Protein AF-A0A8T1U1P8-F1 (afdb_monomer_lite)

InterPro domains:
  IPR022601 Protein of unknown function DUF3160 [PF11369] (102-339)

Sequence (342 aa):
MSAAKAFVAALAQTGTSLTSKDLLEQYPSTAPSTNSVPLVLEKCKFFDTFDAGPAESRASMKRKREKAEEQHGAEFVRQILSSNVHHPLKQKRSFDFRLEPEEKTKLAANGVVASHRFGFSSFGDIYYRLYSDGLLVFVTSNSILHAWHRSFDAFLVDIEENCLFPALRAILEDSLSECIAMADNVSEDHEKVIKAVKDVEIYLAMGLSLLRGKLLGGHEEMETLWSAILNERTDGIDLFSAERTVDFSQLKPRGHYTKSEPLKRYFRAMMWFGIVNLRIAGDVKQDDGLLQLLCSVILVNCLQESDRFDDVVHFDNMLSSLVAEGGYGSDSLSANEFVEFV

Organism: NCBI:txid29920

Secondary structure (DSSP, 8-state):
--HHHHHHHHHHHTT----HHHHHHHS---PPPTT-PPP-GGGSTTHHHHHS-HHHHHHHHHHHHHHHHHHH-HHHHHHHHHSSS--GGG----S--PPPHHHHHHHHHHS----GGG--S-HHHHHHHHHHTTPPP---HHHHHHHHHHHHHHHHHHHIIIIIHHHHHHHHHHHHHHHHHHHHH--TT-HHHHHHHHHHHHHHHHHHHHHHTS--S--HHHHHHHHHHHTT-EEEEEETTEEEEEEGGGGS--GGGGS-HHHHHHHHHHHHHHHS----SSS--HHHHHHHHHHHHHHHHHHHHTT-HHHHHHHHHHHHHHHT--S-S-SS--HHHHHTT-

Foldseek 3Di:
DDPQVVVVVVCVVVVHPDHPVNVCVVVVPPDPPPPPDFDPLVPDPCSCVQQDDLVVLQVVLVVVLVVCCVVPNPVVSVCQCPDPDDDPSQARSPDRRHDDPVQVNCCRHPVDGDDPVVDDPAPVVVQVNCSSNVHDHDDDPVRVVVVVVVVLLVVVVCCLQPPVLVLLLLLLVQLLVLLVVVLVVDDPVCPLLNQLSVLLNLLSQLLNCLQVVHHDDDDPLSVVVVVCLVVQHFDWDCGLNDTDTDRSVQLQDDDCLVVDPNSSSSSNSVVSDVRDDQDQDDDDDPVSNVSSVSSVVSSVVSCVVSVSLVSQLVSQVVVCVSVVPPVPDDPDDRSVRVVVVD

Radius of gyration: 31.96 Å; chains: 1; bounding box: 72×52×81 Å

pLDDT: mean 82.25, std 12.98, range [44.69, 96.81]

Structure (mmCIF, N/CA/C/O backbone):
data_AF-A0A8T1U1P8-F1
#
_entry.id   AF-A0A8T1U1P8-F1
#
loop_
_atom_site.group_PDB
_atom_site.id
_atom_site.type_symbol
_atom_site.label_atom_id
_atom_site.label_alt_id
_atom_site.label_comp_id
_atom_site.label_asym_id
_atom_site.label_entity_id
_atom_site.label_seq_id
_atom_site.pdbx_PDB_ins_code
_atom_site.Cartn_x
_atom_site.Cartn_y
_atom_site.Cartn_z
_atom_site.occupancy
_atom_site.B_iso_or_equiv
_atom_site.auth_seq_id
_atom_site.auth_comp_id
_atom_site.auth_asym_id
_atom_site.auth_atom_id
_atom_site.pdbx_PDB_model_num
ATOM 1 N N . MET A 1 1 ? 5.725 29.020 2.978 1.00 45.09 1 MET A N 1
ATOM 2 C CA . MET A 1 1 ? 4.648 30.014 3.222 1.00 45.09 1 MET A CA 1
ATOM 3 C C . MET A 1 1 ? 3.945 29.650 4.520 1.00 45.09 1 MET A C 1
ATOM 5 O O . MET A 1 1 ? 3.611 28.488 4.677 1.00 45.09 1 MET A O 1
ATOM 9 N N . SER A 1 2 ? 3.787 30.572 5.479 1.00 47.59 2 SER A N 1
ATOM 10 C CA . SER A 1 2 ? 3.176 30.230 6.775 1.00 47.59 2 SER A CA 1
ATOM 11 C C . SER A 1 2 ? 1.705 29.829 6.604 1.00 47.59 2 SER A C 1
ATOM 13 O O . SER A 1 2 ? 1.005 30.404 5.769 1.00 47.59 2 SER A O 1
ATOM 15 N N . ALA A 1 3 ? 1.232 28.874 7.410 1.00 45.66 3 ALA A N 1
ATOM 16 C CA . ALA A 1 3 ? -0.151 28.382 7.405 1.00 45.66 3 ALA A CA 1
ATOM 17 C C . ALA A 1 3 ? -1.203 29.512 7.472 1.00 45.66 3 ALA A C 1
ATOM 19 O O . ALA A 1 3 ? -2.282 29.399 6.900 1.00 45.66 3 ALA A O 1
ATOM 20 N N . ALA A 1 4 ? -0.850 30.649 8.081 1.00 52.56 4 ALA A N 1
ATOM 21 C CA . ALA A 1 4 ? -1.685 31.847 8.126 1.00 52.56 4 ALA A CA 1
ATOM 22 C C . ALA A 1 4 ? -1.962 32.457 6.738 1.00 52.56 4 ALA A C 1
ATOM 24 O O . ALA A 1 4 ? -3.079 32.893 6.479 1.00 52.56 4 ALA A O 1
ATOM 25 N N . LYS A 1 5 ? -0.984 32.468 5.819 1.00 64.19 5 LYS A N 1
ATOM 26 C CA . LYS A 1 5 ? -1.196 32.987 4.454 1.00 64.19 5 LYS A CA 1
ATOM 27 C C . LYS A 1 5 ? -2.102 32.073 3.626 1.00 64.19 5 LYS A C 1
ATOM 29 O O . LYS A 1 5 ? -2.934 32.580 2.883 1.00 64.19 5 LYS A O 1
ATOM 34 N N . ALA A 1 6 ? -1.967 30.755 3.783 1.00 62.69 6 ALA A N 1
ATOM 35 C CA . ALA A 1 6 ? -2.827 29.781 3.109 1.00 62.69 6 ALA A CA 1
ATOM 36 C C . ALA A 1 6 ? -4.283 29.875 3.601 1.00 62.69 6 ALA A C 1
ATOM 38 O O . ALA A 1 6 ? -5.213 29.868 2.802 1.00 62.69 6 ALA A O 1
ATOM 39 N N . PHE A 1 7 ? -4.473 30.063 4.910 1.00 62.59 7 PHE A N 1
ATOM 40 C CA . PHE A 1 7 ? -5.791 30.239 5.516 1.00 62.59 7 PHE A CA 1
ATOM 41 C C . PHE A 1 7 ? -6.510 31.505 5.020 1.00 62.59 7 PHE A C 1
ATOM 43 O O . PHE A 1 7 ? -7.677 31.451 4.644 1.00 62.59 7 PHE A O 1
ATOM 50 N N . VAL A 1 8 ? -5.800 32.637 4.948 1.00 65.12 8 VAL A N 1
ATOM 51 C CA . VAL A 1 8 ? -6.352 33.901 4.426 1.00 65.12 8 VAL A CA 1
ATOM 52 C C . VAL A 1 8 ? -6.718 33.790 2.939 1.00 65.12 8 VAL A C 1
ATOM 54 O O . VAL A 1 8 ? -7.749 34.317 2.527 1.00 65.12 8 VAL A O 1
ATOM 57 N N . ALA A 1 9 ? -5.920 33.074 2.140 1.00 68.81 9 ALA A N 1
ATOM 58 C CA . ALA A 1 9 ? -6.229 32.831 0.730 1.00 68.81 9 ALA A CA 1
ATOM 59 C C . ALA A 1 9 ? -7.493 31.966 0.544 1.00 68.81 9 ALA A C 1
ATOM 61 O O . ALA A 1 9 ? -8.324 32.277 -0.307 1.00 68.81 9 ALA A O 1
ATOM 62 N N . ALA A 1 10 ? -7.678 30.936 1.379 1.00 66.06 10 ALA A N 1
ATOM 63 C CA . ALA A 1 10 ? -8.866 30.077 1.352 1.00 66.06 10 ALA A CA 1
ATOM 64 C C . ALA A 1 10 ? -10.156 30.828 1.746 1.00 66.06 10 ALA A C 1
ATOM 66 O O . ALA A 1 10 ? -11.219 30.623 1.158 1.00 66.06 10 ALA A O 1
ATOM 67 N N . LEU A 1 11 ? -10.067 31.751 2.707 1.00 64.56 11 LEU A N 1
ATOM 68 C CA . LEU A 1 11 ? -11.197 32.596 3.114 1.00 64.56 11 LEU A CA 1
ATOM 69 C C . LEU A 1 11 ? -11.625 33.568 2.005 1.00 64.56 11 LEU A C 1
ATOM 71 O O . LEU A 1 11 ? -12.816 33.709 1.732 1.00 64.56 11 LEU A O 1
ATOM 75 N N . ALA A 1 12 ? -10.661 34.165 1.296 1.00 65.69 12 ALA A N 1
ATOM 76 C CA . ALA A 1 12 ? -10.943 35.059 0.173 1.00 65.69 12 ALA A CA 1
ATOM 77 C C . ALA A 1 12 ? -11.684 34.357 -0.984 1.00 65.69 12 ALA A C 1
ATOM 79 O O . ALA A 1 12 ? -12.538 34.969 -1.622 1.00 65.69 12 ALA A O 1
ATOM 80 N N . GLN A 1 13 ? -11.400 33.073 -1.232 1.00 66.31 13 GLN A N 1
ATOM 81 C CA . GLN A 1 13 ? -12.055 32.292 -2.291 1.00 66.31 13 GLN A CA 1
ATOM 82 C C . GLN A 1 13 ? -13.484 31.852 -1.942 1.00 66.31 13 GLN A C 1
ATOM 84 O O . GLN A 1 13 ? -14.303 31.665 -2.837 1.00 66.31 13 GLN A O 1
ATOM 89 N N . THR A 1 14 ? -13.811 31.709 -0.656 1.00 69.31 14 THR A N 1
ATOM 90 C CA . THR A 1 14 ? -15.139 31.253 -0.203 1.00 69.31 14 THR A CA 1
ATOM 91 C C . THR A 1 14 ? -16.148 32.393 -0.022 1.00 69.31 14 THR A C 1
ATOM 93 O O . THR A 1 14 ? -17.288 32.145 0.364 1.00 69.31 14 THR A O 1
ATOM 96 N N . GLY A 1 15 ? -15.755 33.646 -0.295 1.00 60.88 15 GLY A N 1
ATOM 97 C CA . GLY A 1 15 ? -16.621 34.824 -0.150 1.00 60.88 15 GLY A CA 1
ATOM 98 C C . GLY A 1 15 ? -16.998 35.141 1.300 1.00 60.88 15 GLY A C 1
ATOM 99 O O . GLY A 1 15 ? -17.908 35.932 1.545 1.00 60.88 15 GLY A O 1
ATOM 100 N N . THR A 1 16 ? -16.315 34.525 2.268 1.00 61.25 16 THR A N 1
ATOM 101 C CA . THR A 1 16 ? -16.572 34.722 3.694 1.00 61.25 16 THR A CA 1
ATOM 102 C C . THR A 1 16 ? -15.600 35.753 4.269 1.00 61.25 16 THR A C 1
ATOM 104 O O . THR A 1 16 ? -14.394 35.681 4.062 1.00 61.25 16 THR A O 1
ATOM 107 N N . SER A 1 17 ? -16.111 36.737 5.015 1.00 63.62 17 SER A N 1
ATOM 108 C CA . SER A 1 17 ? -15.298 37.784 5.660 1.00 63.62 17 SER A CA 1
ATOM 109 C C . SER A 1 17 ? -14.708 37.354 7.009 1.00 63.62 17 SER A C 1
ATOM 111 O O . SER A 1 17 ? -14.343 38.205 7.815 1.00 63.62 17 SER A O 1
ATOM 113 N N . LEU A 1 18 ? -14.683 36.049 7.292 1.00 63.19 18 LEU A N 1
ATOM 114 C CA . LEU A 1 18 ? -14.241 35.494 8.567 1.00 63.19 18 LEU A CA 1
ATOM 115 C C . LEU A 1 18 ? -12.723 35.595 8.670 1.00 63.19 18 LEU A C 1
ATOM 117 O O . LEU A 1 18 ? -12.001 34.918 7.954 1.00 63.19 18 LEU A O 1
ATOM 121 N N . THR A 1 19 ? -12.217 36.426 9.570 1.00 68.31 19 THR A N 1
ATOM 122 C CA . THR A 1 19 ? -10.793 36.474 9.900 1.00 68.31 19 THR A CA 1
ATOM 123 C C . THR A 1 19 ? -10.445 35.407 10.940 1.00 68.31 19 THR A C 1
ATOM 125 O O . THR A 1 19 ? -11.298 34.917 11.682 1.00 68.31 19 THR A O 1
ATOM 128 N N . SER A 1 20 ? -9.158 35.062 11.068 1.00 59.75 20 SER A N 1
ATOM 129 C CA . SER A 1 20 ? -8.677 34.192 12.157 1.00 59.75 20 SER A CA 1
ATOM 130 C C . SER A 1 20 ? -9.079 34.717 13.543 1.00 59.75 20 SER A C 1
ATOM 132 O O . SER A 1 20 ? -9.255 33.937 14.475 1.00 59.75 20 SER A O 1
ATOM 134 N N . LYS A 1 21 ? -9.229 36.040 13.670 1.00 65.62 21 LYS A N 1
ATOM 135 C CA . LYS A 1 21 ? -9.645 36.710 14.899 1.00 65.62 21 LYS A CA 1
ATOM 136 C C . LYS A 1 21 ? -11.139 36.514 15.175 1.00 65.62 21 LYS A C 1
ATOM 138 O O . LYS A 1 21 ? -11.486 36.217 16.310 1.00 65.62 21 LYS A O 1
ATOM 143 N N . ASP A 1 22 ? -11.983 36.559 14.145 1.00 71.44 22 ASP A N 1
ATOM 144 C CA . ASP A 1 22 ? -13.427 36.310 14.274 1.00 71.44 22 ASP A CA 1
ATOM 145 C C . ASP A 1 22 ? -13.717 34.867 14.719 1.00 71.44 22 ASP A C 1
ATOM 147 O O . ASP A 1 22 ? -14.617 34.624 15.519 1.00 71.44 22 ASP A O 1
ATOM 151 N N . LEU A 1 23 ? -12.914 33.897 14.267 1.00 62.31 23 LEU A N 1
ATOM 152 C CA . LEU A 1 23 ? -13.007 32.505 14.730 1.00 62.31 23 LEU A CA 1
ATOM 153 C C . LEU A 1 23 ? -12.552 32.330 16.186 1.00 62.31 23 LEU A C 1
ATOM 155 O O . LEU A 1 23 ? -13.163 31.570 16.934 1.00 62.31 23 LEU A O 1
ATOM 159 N N . LEU A 1 24 ? -11.506 33.049 16.602 1.00 61.78 24 LEU A N 1
ATOM 160 C CA . LEU A 1 24 ? -11.062 33.103 18.001 1.00 61.78 24 LEU A CA 1
ATOM 161 C C . LEU A 1 24 ? -12.097 33.777 18.913 1.00 61.78 24 LEU A C 1
ATOM 163 O O . LEU A 1 24 ? -12.224 33.392 20.071 1.00 61.78 24 LEU A O 1
ATOM 167 N N . GLU A 1 25 ? -12.845 34.757 18.406 1.00 71.19 25 GLU A N 1
ATOM 168 C CA . GLU A 1 25 ? -13.958 35.385 19.130 1.00 71.19 25 GLU A CA 1
ATOM 169 C C . GLU A 1 25 ? -15.190 34.471 19.210 1.00 71.19 25 GLU A C 1
ATOM 171 O O . GLU A 1 25 ? -15.889 34.487 20.222 1.00 71.19 25 GLU A O 1
ATOM 176 N N . GLN A 1 26 ? -15.432 33.627 18.199 1.00 66.94 26 GLN A N 1
ATOM 177 C CA . GLN A 1 26 ? -16.473 32.588 18.246 1.00 66.94 26 GLN A CA 1
ATOM 178 C C . GLN A 1 26 ? -16.126 31.437 19.199 1.00 66.94 26 GLN A C 1
ATOM 180 O O . GLN A 1 26 ? -17.020 30.846 19.805 1.00 66.94 26 GLN A O 1
ATOM 185 N N . TYR A 1 27 ? -14.835 31.140 19.358 1.00 50.81 27 TYR A N 1
ATOM 186 C CA . TYR A 1 27 ? -14.315 30.132 20.279 1.00 50.81 27 TYR A CA 1
ATOM 187 C C . TYR A 1 27 ? -13.323 30.768 21.253 1.00 50.81 27 TYR A C 1
ATOM 189 O O . TYR A 1 27 ? -12.118 30.502 21.161 1.00 50.81 27 TYR A O 1
ATOM 197 N N . PRO A 1 28 ? -13.795 31.610 22.194 1.00 54.25 28 PRO A N 1
ATOM 198 C CA . PRO A 1 28 ? -12.912 32.254 23.147 1.00 54.25 28 PRO A CA 1
ATOM 199 C C . PRO A 1 28 ? -12.187 31.169 23.938 1.00 54.25 28 PRO A C 1
ATOM 201 O O . PRO A 1 28 ? -12.794 30.407 24.692 1.00 54.25 28 PRO A O 1
ATOM 204 N N . SER A 1 29 ? -10.870 31.086 23.752 1.00 49.50 29 SER A N 1
ATOM 205 C CA . SER A 1 29 ? -10.012 30.253 24.583 1.00 49.50 29 SER A CA 1
ATOM 206 C C . SER A 1 29 ? -10.084 30.808 25.999 1.00 49.50 29 SER A C 1
ATOM 208 O O . SER A 1 29 ? -9.387 31.765 26.337 1.00 49.50 29 SER A O 1
ATOM 210 N N . THR A 1 30 ? -10.925 30.221 26.845 1.00 50.00 30 THR A N 1
ATOM 211 C CA . THR A 1 30 ? -10.838 30.441 28.284 1.00 50.00 30 THR A CA 1
ATOM 212 C C . THR A 1 30 ? -9.449 29.992 28.712 1.00 50.00 30 THR A C 1
ATOM 214 O O . THR A 1 30 ? -9.158 28.795 28.712 1.00 50.00 30 THR A O 1
ATOM 217 N N . ALA A 1 31 ? -8.571 30.945 29.037 1.00 48.41 31 ALA A N 1
ATOM 218 C CA . ALA A 1 31 ? -7.339 30.635 29.744 1.00 48.41 31 ALA A CA 1
ATOM 219 C C . ALA A 1 31 ? -7.708 29.764 30.958 1.00 48.41 31 ALA A C 1
ATOM 221 O O . ALA A 1 31 ? -8.713 30.068 31.614 1.00 48.41 31 ALA A O 1
ATOM 222 N N . PRO A 1 32 ? -6.968 28.677 31.250 1.00 46.44 32 PRO A N 1
ATOM 223 C CA . PRO A 1 32 ? -7.266 27.857 32.411 1.00 46.44 32 PRO A CA 1
ATOM 224 C C . PRO A 1 32 ? -7.250 28.778 33.626 1.00 46.44 32 PRO A C 1
ATOM 226 O O . PRO A 1 32 ? -6.239 29.419 33.915 1.00 46.44 32 PRO A O 1
ATOM 229 N N . SER A 1 33 ? -8.398 28.911 34.291 1.00 48.06 33 SER A N 1
ATOM 230 C CA . SER A 1 33 ? -8.493 29.708 35.502 1.00 48.06 33 SER A CA 1
ATOM 231 C C . SER A 1 33 ? -7.444 29.176 36.472 1.00 48.06 33 SER A C 1
ATOM 233 O O . SER A 1 33 ? -7.517 28.021 36.893 1.00 48.06 33 SER A O 1
ATOM 235 N N . THR A 1 34 ? -6.482 30.012 36.848 1.00 47.12 34 THR A N 1
ATOM 236 C CA . THR A 1 34 ? -5.460 29.697 37.858 1.00 47.12 34 THR A CA 1
ATOM 237 C C . THR A 1 34 ? -6.062 29.414 39.242 1.00 47.12 34 THR A C 1
ATOM 239 O O . THR A 1 34 ? -5.361 28.940 40.125 1.00 47.12 34 THR A O 1
ATOM 242 N N . ASN A 1 35 ? -7.377 29.616 39.395 1.00 47.81 35 ASN A N 1
ATOM 243 C CA . ASN A 1 35 ? -8.197 29.232 40.540 1.00 47.81 35 ASN A CA 1
ATOM 244 C C . ASN A 1 35 ? -9.214 28.131 40.179 1.00 47.81 35 ASN A C 1
ATOM 246 O O . ASN A 1 35 ? -10.403 28.266 40.471 1.00 47.81 35 ASN A O 1
ATOM 250 N N . SER A 1 36 ? -8.794 27.048 39.517 1.00 55.09 36 SER A N 1
ATOM 251 C CA . SER A 1 36 ? -9.640 25.851 39.467 1.00 55.09 36 SER A CA 1
ATOM 252 C C . SER A 1 36 ? -9.619 25.208 40.852 1.00 55.09 36 SER A C 1
ATOM 254 O O . SER A 1 36 ? -8.635 24.612 41.281 1.00 55.09 36 SER A O 1
ATOM 256 N N . VAL A 1 37 ? -10.699 25.397 41.610 1.00 62.97 37 VAL A N 1
ATOM 257 C CA . VAL A 1 37 ? -10.928 24.606 42.821 1.00 62.97 37 VAL A CA 1
ATOM 258 C C . VAL A 1 37 ? -10.878 23.133 42.394 1.00 62.97 37 VAL A C 1
ATOM 260 O O . VAL A 1 37 ? -11.597 22.783 41.452 1.00 62.97 37 VAL A O 1
ATOM 263 N N . PRO A 1 38 ? -10.050 22.283 43.032 1.00 66.69 38 PRO A N 1
ATOM 264 C CA . PRO A 1 38 ? -9.964 20.873 42.680 1.00 66.69 38 PRO A CA 1
ATOM 265 C C . PRO A 1 38 ? -11.356 20.246 42.670 1.00 66.69 38 PRO A C 1
ATOM 267 O O . PRO A 1 38 ? -12.168 20.496 43.568 1.00 66.69 38 PRO A O 1
ATOM 270 N N . LEU A 1 39 ? -11.644 19.443 41.648 1.00 75.19 39 LEU A N 1
ATOM 271 C CA . LEU A 1 39 ? -12.929 18.767 41.534 1.00 75.19 39 LEU A CA 1
ATOM 272 C C . LEU A 1 39 ? -13.114 17.831 42.730 1.00 75.19 39 LEU A C 1
ATOM 274 O O . LEU A 1 39 ? -12.353 16.885 42.929 1.00 75.19 39 LEU A O 1
ATOM 278 N N . VAL A 1 40 ? -14.161 18.078 43.516 1.00 81.94 40 VAL A N 1
ATOM 279 C CA . VAL A 1 40 ? -14.582 17.157 44.572 1.00 81.94 40 VAL A CA 1
ATOM 280 C C . VAL A 1 40 ? -15.363 16.028 43.908 1.00 81.94 40 VAL A C 1
ATOM 282 O O . VAL A 1 40 ? -16.545 16.189 43.604 1.00 81.94 40 VAL A O 1
ATOM 285 N N . LEU A 1 41 ? -14.690 14.902 43.660 1.00 78.62 41 LEU A N 1
ATOM 286 C CA . LEU A 1 41 ? -15.228 13.768 42.895 1.00 78.62 41 LEU A CA 1
ATOM 287 C C . LEU A 1 41 ? -16.568 13.254 43.446 1.00 78.62 41 LEU A C 1
ATOM 289 O O . LEU A 1 41 ? -17.485 12.975 42.682 1.00 78.62 41 LEU A O 1
ATOM 293 N N . GLU A 1 42 ? -16.723 13.229 44.768 1.00 79.44 42 GLU A N 1
ATOM 294 C CA . GLU A 1 42 ? -17.940 12.798 45.479 1.00 79.44 42 GLU A CA 1
ATOM 295 C C . GLU A 1 42 ? -19.166 13.683 45.192 1.00 79.44 42 GLU A C 1
ATOM 297 O O . GLU A 1 42 ? -20.304 13.271 45.388 1.00 79.44 42 GLU A O 1
ATOM 302 N N . LYS A 1 43 ? -18.963 14.916 44.711 1.00 82.38 43 LYS A N 1
ATOM 303 C CA . LYS A 1 43 ? -20.060 15.818 44.326 1.00 82.38 43 LYS A CA 1
ATOM 304 C C . LYS A 1 43 ? -20.482 15.642 42.866 1.00 82.38 43 LYS A C 1
ATOM 306 O O . LYS A 1 43 ? -21.448 16.268 42.426 1.00 82.38 43 LYS A O 1
ATOM 311 N N . CYS A 1 44 ? -19.774 14.826 42.086 1.00 82.56 44 CYS A N 1
ATOM 312 C CA . CYS A 1 44 ? -20.094 14.603 40.683 1.00 82.56 44 CYS A CA 1
ATOM 313 C C . CYS A 1 44 ? -21.286 13.640 40.546 1.00 82.56 44 CYS A C 1
ATOM 315 O O . CYS A 1 44 ? -21.265 12.526 41.061 1.00 82.56 44 CYS A O 1
ATOM 317 N N . LYS A 1 45 ? -22.294 14.046 39.757 1.00 79.00 45 LYS A N 1
ATOM 318 C CA . LYS A 1 45 ? -23.630 13.423 39.601 1.00 79.00 45 LYS A CA 1
ATOM 319 C C . LYS A 1 45 ? -23.660 11.905 39.325 1.00 79.00 45 LYS A C 1
ATOM 321 O O . LYS A 1 45 ? -24.709 11.289 39.476 1.00 79.00 45 LYS A O 1
ATOM 326 N N . PHE A 1 46 ? -22.544 11.299 38.921 1.00 81.00 46 PHE A N 1
ATOM 327 C CA . PHE A 1 46 ? -22.450 9.874 38.583 1.00 81.00 46 PHE A CA 1
ATOM 328 C C . PHE A 1 46 ? -21.195 9.182 39.133 1.00 81.00 46 PHE A C 1
ATOM 330 O O . PHE A 1 46 ? -20.958 8.020 38.799 1.00 81.00 46 PHE A O 1
ATOM 337 N N . PHE A 1 47 ? -20.397 9.861 39.966 1.00 83.00 47 PHE A N 1
ATOM 338 C CA . PHE A 1 47 ? -19.138 9.300 40.458 1.00 83.00 47 PHE A CA 1
ATOM 339 C C . PHE A 1 47 ? -19.370 8.093 41.363 1.00 83.00 47 PHE A C 1
ATOM 341 O O . PHE A 1 47 ? -18.724 7.076 41.160 1.00 83.00 47 PHE A O 1
ATOM 348 N N . ASP A 1 48 ? -20.382 8.126 42.233 1.00 82.12 48 ASP A N 1
ATOM 349 C CA . ASP A 1 48 ? -20.736 6.984 43.091 1.00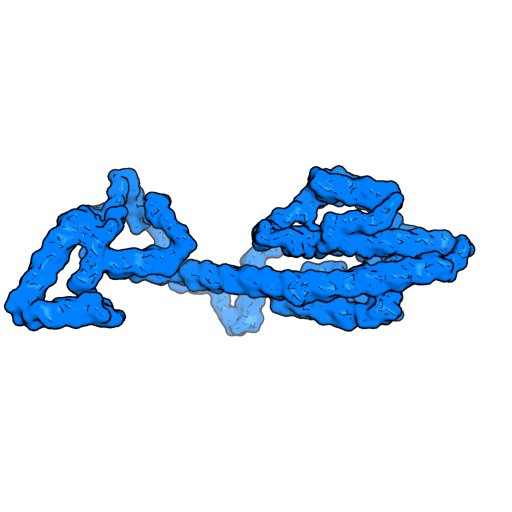 82.12 48 ASP A CA 1
ATOM 350 C C . ASP A 1 48 ? -21.075 5.732 42.278 1.00 82.12 48 ASP A C 1
ATOM 352 O O . ASP A 1 48 ? -20.690 4.615 42.608 1.00 82.12 48 ASP A O 1
ATOM 356 N N . THR A 1 49 ? -21.789 5.918 41.165 1.00 79.31 49 THR A N 1
ATOM 357 C CA . THR A 1 49 ? -22.142 4.816 40.264 1.00 79.31 49 THR A CA 1
ATOM 358 C C . THR A 1 49 ? -20.908 4.302 39.531 1.00 79.31 49 THR A C 1
ATOM 360 O O . THR A 1 49 ? -20.796 3.108 39.267 1.00 79.31 49 THR A O 1
ATOM 363 N N . PHE A 1 50 ? -19.980 5.180 39.175 1.00 83.50 50 PHE A N 1
ATOM 364 C CA . PHE A 1 50 ? -18.739 4.811 38.510 1.00 83.50 50 PHE A CA 1
ATOM 365 C C . PHE A 1 50 ? -17.754 4.101 39.460 1.00 83.50 50 PHE A C 1
ATOM 367 O O . PHE A 1 50 ? -17.195 3.077 39.074 1.00 83.50 50 PHE A O 1
ATOM 374 N N . ASP A 1 51 ? -17.623 4.572 40.703 1.00 84.69 51 ASP A N 1
ATOM 375 C CA . ASP A 1 51 ? -16.703 4.043 41.721 1.00 84.69 51 ASP A CA 1
ATOM 376 C C . ASP A 1 51 ? -17.267 2.830 42.493 1.00 84.69 51 ASP A C 1
ATOM 378 O O . ASP A 1 51 ? -16.554 2.180 43.258 1.00 84.69 51 ASP A O 1
ATOM 382 N N . ALA A 1 52 ? -18.540 2.482 42.277 1.00 82.88 52 ALA A N 1
ATOM 383 C CA . ALA A 1 52 ? -19.167 1.314 42.887 1.00 82.88 52 ALA A CA 1
ATOM 384 C C . ALA A 1 52 ? -18.486 0.003 42.462 1.00 82.88 52 ALA A C 1
ATOM 386 O O . ALA A 1 52 ? -18.293 -0.280 41.274 1.00 82.88 52 ALA A O 1
ATOM 387 N N . GLY A 1 53 ? -18.210 -0.860 43.444 1.00 83.00 53 GLY A N 1
ATOM 388 C CA . GLY A 1 53 ? -17.622 -2.172 43.200 1.00 83.00 53 GLY A CA 1
ATOM 389 C C . GLY A 1 53 ? -18.511 -3.049 42.299 1.00 83.00 53 GLY A C 1
ATOM 390 O O . GLY A 1 53 ? -19.741 -3.062 42.458 1.00 83.00 53 GLY A O 1
ATOM 391 N N . PRO A 1 54 ? -17.935 -3.861 41.387 1.00 83.06 54 PRO A N 1
ATOM 392 C CA . PRO A 1 54 ? -18.723 -4.744 40.524 1.00 83.06 54 PRO A CA 1
ATOM 393 C C . PRO A 1 54 ? -19.584 -5.748 41.302 1.00 83.06 54 PRO A C 1
ATOM 395 O O . PRO A 1 54 ? -20.674 -6.109 40.865 1.00 83.06 54 PRO A O 1
ATOM 398 N N . ALA A 1 55 ? -19.111 -6.241 42.452 1.00 85.00 55 ALA A N 1
ATOM 399 C CA . ALA A 1 55 ? -19.862 -7.181 43.290 1.00 85.00 55 ALA A CA 1
ATOM 400 C C . ALA A 1 55 ? -21.098 -6.530 43.937 1.00 85.00 55 ALA A C 1
ATOM 402 O O . ALA A 1 55 ? -22.197 -7.079 43.867 1.00 85.00 55 ALA A O 1
ATOM 403 N N . GLU A 1 56 ? -20.933 -5.333 44.497 1.00 83.06 56 GLU A N 1
ATOM 404 C CA . GLU A 1 56 ? -22.008 -4.563 45.132 1.00 83.06 56 GLU A CA 1
ATOM 405 C C . GLU A 1 56 ? -23.069 -4.146 44.114 1.00 83.06 56 GLU A C 1
ATOM 407 O O . GLU A 1 56 ? -24.270 -4.318 44.339 1.00 83.06 56 GLU A O 1
ATOM 412 N N . SER A 1 57 ? -22.625 -3.690 42.940 1.00 83.31 57 SER A N 1
ATOM 413 C CA . SER A 1 57 ? -23.513 -3.332 41.835 1.00 83.31 57 SER A CA 1
ATOM 414 C C . SER A 1 57 ? -24.341 -4.531 41.365 1.00 83.31 57 SER A C 1
ATOM 416 O O . SER A 1 57 ? -25.554 -4.414 41.179 1.00 83.31 57 SER A O 1
ATOM 418 N N . ARG A 1 58 ? -23.721 -5.713 41.237 1.00 84.62 58 ARG A N 1
ATOM 419 C CA . ARG A 1 58 ? -24.418 -6.961 40.882 1.00 84.62 58 ARG A CA 1
ATOM 420 C C . ARG A 1 58 ? -25.435 -7.378 41.944 1.00 84.62 58 ARG A C 1
ATOM 422 O O . ARG A 1 58 ? -26.550 -7.760 41.590 1.00 84.62 58 ARG A O 1
ATOM 429 N N . ALA A 1 59 ? -25.094 -7.262 43.227 1.00 86.50 59 ALA A N 1
ATOM 430 C CA . ALA A 1 59 ? -26.014 -7.559 44.324 1.00 86.50 59 ALA A CA 1
ATOM 431 C C . ALA A 1 59 ? -27.220 -6.602 44.341 1.00 86.50 59 ALA A C 1
ATOM 433 O O . ALA A 1 59 ? -28.362 -7.044 44.464 1.00 86.50 59 ALA A O 1
ATOM 434 N N . SER A 1 60 ? -26.984 -5.302 44.140 1.00 86.19 60 SER A N 1
ATOM 435 C CA . SER A 1 60 ? -28.041 -4.289 44.014 1.00 86.19 60 SER A CA 1
ATOM 436 C C . SER A 1 60 ? -28.958 -4.566 42.817 1.00 86.19 60 SER A C 1
ATOM 438 O O . SER A 1 60 ? -30.183 -4.533 42.943 1.00 86.19 60 SER A O 1
ATOM 440 N N . MET A 1 61 ? -28.386 -4.933 41.665 1.00 87.94 61 MET A N 1
ATOM 441 C CA . MET A 1 61 ? -29.158 -5.305 40.477 1.00 87.94 61 MET A CA 1
ATOM 442 C C . MET A 1 61 ? -29.983 -6.576 40.673 1.00 87.94 61 MET A C 1
ATOM 444 O O . MET A 1 61 ? -31.119 -6.627 40.203 1.00 87.94 61 MET A O 1
ATOM 448 N N . LYS A 1 62 ? -29.459 -7.577 41.391 1.00 88.00 62 LYS A N 1
ATOM 449 C CA . LYS A 1 62 ? -30.215 -8.786 41.743 1.00 88.00 62 LYS A CA 1
ATOM 450 C C . LYS A 1 62 ? -31.458 -8.435 42.565 1.00 88.00 62 LYS A C 1
ATOM 452 O O . LYS A 1 62 ? -32.554 -8.811 42.168 1.00 88.00 62 LYS A O 1
ATOM 457 N N . ARG A 1 63 ? -31.310 -7.602 43.601 1.00 91.06 63 ARG A N 1
ATOM 458 C CA . ARG A 1 63 ? -32.440 -7.119 44.418 1.00 91.06 63 ARG A CA 1
ATOM 459 C C . ARG A 1 63 ? -33.473 -6.342 43.598 1.00 91.06 63 ARG A C 1
ATOM 461 O O . ARG A 1 63 ? -34.671 -6.499 43.803 1.00 91.06 63 ARG A O 1
ATOM 468 N N . LYS A 1 64 ? -33.034 -5.511 42.644 1.00 89.31 64 LYS A N 1
ATOM 469 C CA . LYS A 1 64 ? -33.951 -4.795 41.735 1.00 89.31 64 LYS A CA 1
ATOM 470 C C . LYS A 1 64 ? -34.739 -5.749 40.834 1.00 89.31 64 LYS A C 1
ATOM 472 O O . LYS A 1 64 ? -35.895 -5.466 40.543 1.00 89.31 64 LYS A O 1
ATOM 477 N N . ARG A 1 65 ? -34.125 -6.852 40.388 1.00 89.81 65 ARG A N 1
ATOM 478 C CA . ARG A 1 65 ? -34.802 -7.889 39.593 1.00 89.81 65 ARG A CA 1
ATOM 479 C C . ARG A 1 65 ? -35.804 -8.675 40.433 1.00 89.81 65 ARG A C 1
ATOM 481 O O . ARG A 1 65 ? -36.932 -8.810 39.988 1.00 89.81 65 ARG A O 1
ATOM 488 N N . GLU A 1 66 ? -35.423 -9.092 41.641 1.00 91.38 66 GLU A N 1
ATOM 489 C CA . GLU A 1 66 ? -36.316 -9.773 42.596 1.00 91.38 66 GLU A CA 1
ATOM 490 C C . GLU A 1 66 ? -37.545 -8.904 42.909 1.00 91.38 66 GLU A C 1
ATOM 492 O O . GLU A 1 66 ? -38.678 -9.346 42.764 1.00 91.38 66 GLU A O 1
ATOM 497 N N . LYS A 1 67 ? -37.341 -7.612 43.195 1.00 92.50 67 LYS A N 1
ATOM 498 C CA . LYS A 1 67 ? -38.448 -6.673 43.426 1.00 92.50 67 LYS A CA 1
ATOM 499 C C . LYS A 1 67 ? -39.343 -6.479 42.194 1.00 92.50 67 LYS A C 1
ATOM 501 O O . LYS A 1 67 ? -40.553 -6.333 42.328 1.00 92.50 67 LYS A O 1
ATOM 506 N N . ALA A 1 68 ? -38.764 -6.444 40.993 1.00 89.31 68 ALA A N 1
ATOM 507 C CA . ALA A 1 68 ? -39.543 -6.343 39.758 1.00 89.31 68 ALA A CA 1
ATOM 508 C C . ALA A 1 68 ? -40.357 -7.620 39.490 1.00 89.31 68 ALA A C 1
ATOM 510 O O . ALA A 1 68 ? -41.475 -7.535 38.991 1.00 89.31 68 ALA A O 1
ATOM 511 N N . GLU A 1 69 ? -39.815 -8.784 39.846 1.00 92.00 69 GLU A N 1
ATOM 512 C CA . GLU A 1 69 ? -40.498 -10.075 39.768 1.00 92.00 69 GLU A CA 1
ATOM 513 C C . GLU A 1 69 ? -41.661 -10.161 40.764 1.00 92.00 69 GLU A C 1
ATOM 515 O O . GLU A 1 69 ? -42.749 -10.583 40.383 1.00 92.00 69 GLU A O 1
ATOM 520 N N . GLU A 1 70 ? -41.487 -9.664 41.991 1.00 91.38 70 GLU A N 1
ATOM 521 C CA . GLU A 1 70 ? -42.571 -9.554 42.979 1.00 91.38 70 GLU A CA 1
ATOM 522 C C . GLU A 1 70 ? -43.702 -8.619 42.516 1.00 91.38 70 GLU A C 1
ATOM 524 O O . GLU A 1 70 ? -44.874 -8.887 42.771 1.00 91.38 70 GLU A O 1
ATOM 529 N N . GLN A 1 71 ? -43.369 -7.517 41.836 1.00 92.12 71 GLN A N 1
ATOM 530 C CA . GLN A 1 71 ? -44.345 -6.500 41.424 1.00 92.12 71 GLN A CA 1
ATOM 531 C C . GLN A 1 71 ? -45.067 -6.821 40.110 1.00 92.12 71 GLN A C 1
ATOM 533 O O . GLN A 1 71 ? -46.226 -6.445 39.942 1.00 92.12 71 GLN A O 1
ATOM 538 N N . HIS A 1 72 ? -44.384 -7.469 39.167 1.00 90.56 72 HIS A N 1
ATOM 539 C CA . HIS A 1 72 ? -44.857 -7.625 37.787 1.00 90.56 72 HIS A CA 1
ATOM 540 C C . HIS A 1 72 ? -44.836 -9.076 37.283 1.00 90.56 72 HIS A C 1
ATOM 542 O O . HIS A 1 72 ? -45.264 -9.338 36.160 1.00 90.56 72 HIS A O 1
ATOM 548 N N . GLY A 1 73 ? -44.361 -10.022 38.096 1.00 91.81 73 GLY A N 1
ATOM 549 C CA . GLY A 1 73 ? -44.258 -11.438 37.757 1.00 91.81 73 GLY A CA 1
ATOM 550 C C . GLY A 1 73 ? -42.959 -11.819 37.037 1.00 91.81 73 GLY A C 1
ATOM 551 O O . GLY A 1 73 ? -42.283 -11.004 36.403 1.00 91.81 73 GLY A O 1
ATOM 552 N N . ALA A 1 74 ? -42.618 -13.108 37.107 1.00 89.12 74 ALA A N 1
ATOM 553 C CA . ALA A 1 74 ? -41.394 -13.669 36.526 1.00 89.12 74 ALA A CA 1
ATOM 554 C C . ALA A 1 74 ? -41.345 -13.559 34.992 1.00 89.12 74 ALA A C 1
ATOM 556 O O . ALA A 1 74 ? -40.282 -13.353 34.400 1.00 89.12 74 ALA A O 1
ATOM 557 N N . GLU A 1 75 ? -42.502 -13.669 34.337 1.00 88.12 75 GLU A N 1
ATOM 558 C CA . GLU A 1 75 ? -42.612 -13.612 32.878 1.00 88.12 75 GLU A CA 1
ATOM 559 C C . GLU A 1 75 ? -42.243 -12.226 32.330 1.00 88.12 75 GLU A C 1
ATOM 561 O O . GLU A 1 75 ? -41.504 -12.128 31.350 1.00 88.12 75 GLU A O 1
ATOM 566 N N . PHE A 1 76 ? -42.632 -11.158 33.035 1.00 89.81 76 PHE A N 1
ATOM 567 C CA . PHE A 1 76 ? -42.262 -9.780 32.707 1.00 89.81 76 PHE A CA 1
ATOM 568 C C . PHE A 1 76 ? -40.744 -9.563 32.753 1.00 89.81 76 PHE A C 1
ATOM 570 O O . PHE A 1 76 ? -40.145 -9.046 31.805 1.00 89.81 76 PHE A O 1
ATOM 577 N N . VAL A 1 77 ? -40.089 -10.004 33.834 1.00 87.88 77 VAL A N 1
ATOM 578 C CA . VAL A 1 77 ? -38.630 -9.879 33.972 1.00 87.88 77 VAL A CA 1
ATOM 579 C C . VAL A 1 77 ? -37.918 -10.692 32.890 1.00 87.88 77 VAL A C 1
ATOM 581 O O . VAL A 1 77 ? -36.961 -10.202 32.284 1.00 87.88 77 VAL A O 1
ATOM 584 N N . ARG A 1 78 ? -38.404 -11.902 32.586 1.00 88.06 78 ARG A N 1
ATOM 585 C CA . ARG A 1 78 ? -37.852 -12.741 31.514 1.00 88.06 78 ARG A CA 1
ATOM 586 C C . ARG A 1 78 ? -37.954 -12.055 30.153 1.00 88.06 78 ARG A C 1
ATOM 588 O O . ARG A 1 78 ? -36.949 -11.998 29.446 1.00 88.06 78 ARG A O 1
ATOM 595 N N . GLN A 1 79 ? -39.113 -11.483 29.828 1.00 90.38 79 GLN A N 1
ATOM 596 C CA . GLN A 1 79 ? -39.346 -10.761 28.577 1.00 90.38 79 GLN A CA 1
ATOM 597 C C . GLN A 1 79 ? -38.423 -9.542 28.442 1.00 90.38 79 GLN A C 1
ATOM 599 O O . GLN A 1 79 ? -37.846 -9.314 27.378 1.00 90.38 79 GLN A O 1
ATOM 604 N N . ILE A 1 80 ? -38.217 -8.786 29.524 1.00 89.38 80 ILE A N 1
ATOM 605 C CA . ILE A 1 80 ? -37.272 -7.662 29.546 1.00 89.38 80 ILE A CA 1
ATOM 606 C C . ILE A 1 80 ? -35.850 -8.136 29.252 1.00 89.38 80 ILE A C 1
ATOM 608 O O . ILE A 1 80 ? -35.155 -7.533 28.427 1.00 89.38 80 ILE A O 1
ATOM 612 N N . LEU A 1 81 ? -35.402 -9.198 29.923 1.00 86.31 81 LEU A N 1
ATOM 613 C CA . LEU A 1 81 ? -34.042 -9.710 29.773 1.00 86.31 81 LEU A CA 1
ATOM 614 C C . LEU A 1 81 ? -33.786 -10.262 28.363 1.00 86.31 81 LEU A C 1
ATOM 616 O O . LEU A 1 81 ? -32.682 -10.074 27.855 1.00 86.31 81 LEU A O 1
ATOM 620 N N . SER A 1 82 ? -34.791 -10.864 27.718 1.00 86.25 82 SER A N 1
ATOM 621 C CA . SER A 1 82 ? -34.704 -11.377 26.343 1.00 86.25 82 SER A CA 1
ATOM 622 C C . SER A 1 82 ? -35.019 -10.348 25.252 1.00 86.25 82 SER A C 1
ATOM 624 O O . SER A 1 82 ? -34.828 -10.640 24.077 1.00 86.25 82 SER A O 1
ATOM 626 N N . SER A 1 83 ? -35.532 -9.166 25.602 1.00 89.00 83 SER A N 1
ATOM 627 C CA . SER A 1 83 ? -35.883 -8.128 24.624 1.00 89.00 83 SER A CA 1
ATOM 628 C C . SER A 1 83 ? -34.654 -7.585 23.884 1.00 89.00 83 SER A C 1
ATOM 630 O O . SER A 1 83 ? -33.534 -7.646 24.389 1.00 89.00 83 SER A O 1
ATOM 632 N N . ASN A 1 84 ? -34.860 -6.942 22.734 1.00 84.00 84 ASN A N 1
ATOM 633 C CA . ASN A 1 84 ? -33.811 -6.165 22.056 1.00 84.00 84 ASN A CA 1
ATOM 634 C C . ASN A 1 84 ? -33.730 -4.709 22.549 1.00 84.00 84 ASN A C 1
ATOM 636 O O . ASN A 1 84 ? -32.849 -3.960 22.139 1.00 84.00 84 ASN A O 1
ATOM 640 N N . VAL A 1 85 ? -34.630 -4.301 23.447 1.00 83.50 85 VAL A N 1
ATOM 641 C CA . VAL A 1 85 ? -34.715 -2.926 23.952 1.00 83.50 85 VAL A CA 1
ATOM 642 C C . VAL A 1 85 ? -33.832 -2.765 25.190 1.00 83.50 85 VAL A C 1
ATOM 644 O O . VAL A 1 85 ? -33.660 -3.698 25.988 1.00 83.50 85 VAL A O 1
ATOM 647 N N . HIS A 1 86 ? -33.242 -1.578 25.352 1.00 82.31 86 HIS A N 1
ATOM 648 C CA . HIS A 1 86 ? -32.525 -1.236 26.574 1.00 82.31 86 HIS A CA 1
ATOM 649 C C . HIS A 1 86 ? -33.471 -1.268 27.774 1.00 82.31 86 HIS A C 1
ATOM 651 O O . HIS A 1 86 ? -34.565 -0.713 27.722 1.00 82.31 86 HIS A O 1
ATOM 657 N N . HIS A 1 87 ? -33.020 -1.842 28.885 1.00 86.38 87 HIS A N 1
ATOM 658 C CA . HIS A 1 87 ? -33.734 -1.724 30.147 1.00 86.38 87 HIS A CA 1
ATOM 659 C C . HIS A 1 87 ? -32.734 -1.668 31.305 1.00 86.38 87 HIS A C 1
ATOM 661 O O . HIS A 1 87 ? -31.789 -2.464 31.304 1.00 86.38 87 HIS A O 1
ATOM 667 N N . PRO A 1 88 ? -32.941 -0.819 32.332 1.00 85.19 88 PRO A N 1
ATOM 668 C CA . PRO A 1 88 ? -32.036 -0.731 33.480 1.00 85.19 88 PRO A CA 1
ATOM 669 C C . PRO A 1 88 ? -31.775 -2.084 34.158 1.00 85.19 88 PRO A C 1
ATOM 671 O O . PRO A 1 88 ? -30.659 -2.365 34.579 1.00 85.19 88 PRO A O 1
ATOM 674 N N . LEU A 1 89 ? -32.771 -2.981 34.187 1.00 86.62 89 LEU A N 1
ATOM 675 C CA . LEU A 1 89 ? -32.625 -4.341 34.737 1.00 86.62 89 LEU A CA 1
ATOM 676 C C . LEU A 1 89 ? -31.637 -5.239 33.972 1.00 86.62 89 LEU A C 1
ATOM 678 O O . LEU A 1 89 ? -31.229 -6.267 34.512 1.00 86.62 89 LEU A O 1
ATOM 682 N N . LYS A 1 90 ? -31.220 -4.874 32.755 1.00 85.38 90 LYS A N 1
ATOM 683 C CA . LYS A 1 90 ? -30.278 -5.652 31.928 1.00 85.38 90 LYS A CA 1
ATOM 684 C C . LYS A 1 90 ? -28.811 -5.354 32.237 1.00 85.38 90 LYS A C 1
ATOM 686 O O . LYS A 1 90 ? -27.948 -6.077 31.747 1.00 85.38 90 LYS A O 1
ATOM 691 N N . GLN A 1 91 ? -28.532 -4.347 33.066 1.00 85.94 91 GLN A N 1
ATOM 692 C CA . GLN A 1 91 ? -27.171 -3.986 33.464 1.00 85.94 91 GLN A CA 1
ATOM 693 C C . GLN A 1 91 ? -26.470 -5.169 34.144 1.00 85.94 91 GLN A C 1
ATOM 695 O O . GLN A 1 91 ? -27.050 -5.832 35.013 1.00 85.94 91 GLN A O 1
ATOM 700 N N . LYS A 1 92 ? -25.235 -5.458 33.719 1.00 79.94 92 LYS A N 1
ATOM 701 C CA . LYS A 1 92 ? -24.456 -6.609 34.206 1.00 79.94 92 LYS A CA 1
ATOM 702 C C . LYS A 1 92 ? -23.385 -6.217 35.221 1.00 79.94 92 LYS A C 1
ATOM 704 O O . LYS A 1 92 ? -23.216 -6.955 36.188 1.00 79.94 92 LYS A O 1
ATOM 709 N N . ARG A 1 93 ? -22.701 -5.082 35.026 1.00 80.38 93 ARG A N 1
ATOM 710 C CA . ARG A 1 93 ? -21.547 -4.650 35.844 1.00 80.38 93 ARG A CA 1
ATOM 711 C C . ARG A 1 93 ? -20.495 -5.750 35.941 1.00 80.38 93 ARG A C 1
ATOM 713 O O . ARG A 1 93 ? -20.148 -6.236 37.016 1.00 80.38 93 ARG A O 1
ATOM 720 N N . SER A 1 94 ? -20.064 -6.184 34.763 1.00 79.25 94 SER A N 1
ATOM 721 C CA . SER A 1 94 ? -19.093 -7.259 34.577 1.00 79.25 94 SER A CA 1
ATOM 722 C C . SER A 1 94 ? -17.653 -6.800 34.777 1.00 79.25 94 SER A C 1
ATOM 724 O O . SER A 1 94 ? -16.809 -7.614 35.147 1.00 79.25 94 SER A O 1
ATOM 726 N N . PHE A 1 95 ? -17.375 -5.514 34.565 1.00 82.06 95 PHE A N 1
ATOM 727 C CA . PHE A 1 95 ? -16.027 -4.983 34.624 1.00 82.06 95 PHE A CA 1
ATOM 728 C C . PHE A 1 95 ? -15.823 -3.966 35.741 1.00 82.06 95 PHE A C 1
ATOM 730 O O . PHE A 1 95 ? -16.751 -3.278 36.168 1.00 82.06 95 PHE A O 1
ATOM 737 N N . ASP A 1 96 ? -14.581 -3.898 36.216 1.00 85.00 96 ASP A N 1
ATOM 738 C CA . ASP A 1 96 ? -14.158 -2.959 37.243 1.00 85.00 96 ASP A CA 1
ATOM 739 C C . ASP A 1 96 ? -13.583 -1.696 36.599 1.00 85.00 96 ASP A C 1
ATOM 741 O O . ASP A 1 96 ? -12.475 -1.709 36.065 1.00 85.00 96 ASP A O 1
ATOM 745 N N . PHE A 1 97 ? -14.364 -0.618 36.643 1.00 84.00 97 PHE A N 1
ATOM 746 C CA . PHE A 1 97 ? -13.993 0.694 36.111 1.00 84.00 97 PHE A CA 1
ATOM 747 C C . PHE A 1 97 ? -13.409 1.633 37.173 1.00 84.00 97 PHE A C 1
ATOM 749 O O . PHE A 1 97 ? -13.122 2.788 36.865 1.00 84.00 97 PHE A O 1
ATOM 756 N N . ARG A 1 98 ? -13.224 1.164 38.413 1.00 87.50 98 ARG A N 1
ATOM 757 C CA . ARG A 1 98 ? -12.682 1.996 39.490 1.00 87.50 98 ARG A CA 1
ATOM 758 C C . ARG A 1 98 ? -11.263 2.446 39.160 1.00 87.50 98 ARG A C 1
ATOM 760 O O . ARG A 1 98 ? -10.410 1.640 38.771 1.00 87.50 98 ARG A O 1
ATOM 767 N N . LEU A 1 99 ? -11.040 3.743 39.347 1.00 87.19 99 LEU A N 1
ATOM 768 C CA . LEU A 1 99 ? -9.757 4.398 39.122 1.00 87.19 99 LEU A CA 1
ATOM 769 C C . LEU A 1 99 ? -8.796 4.112 40.273 1.00 87.19 99 LEU A C 1
ATOM 771 O O . LEU A 1 99 ? -9.204 4.072 41.437 1.00 87.19 99 LEU A O 1
ATOM 775 N N . GLU A 1 100 ? -7.516 3.982 39.947 1.00 88.56 100 GLU A N 1
ATOM 776 C CA . GLU A 1 100 ? -6.457 3.935 40.953 1.00 88.56 100 GLU A CA 1
ATOM 777 C C . GLU A 1 100 ? -6.340 5.273 41.706 1.00 88.56 100 GLU A C 1
ATOM 779 O O . GLU A 1 100 ? -6.729 6.322 41.177 1.00 88.56 100 GLU A O 1
ATOM 784 N N . PRO A 1 101 ? -5.763 5.295 42.922 1.00 88.94 101 PRO A N 1
ATOM 785 C CA . PRO A 1 101 ? -5.591 6.530 43.693 1.00 88.94 101 PRO A CA 1
ATOM 786 C C . PRO A 1 101 ? -4.869 7.644 42.917 1.00 88.94 101 PRO A C 1
ATOM 788 O O . PRO A 1 101 ? -5.255 8.815 42.980 1.00 88.94 101 PRO A O 1
ATOM 791 N N . GLU A 1 102 ? -3.858 7.285 42.125 1.00 88.25 102 GLU A N 1
ATOM 792 C CA . GLU A 1 102 ? -3.143 8.228 41.258 1.00 88.25 102 GLU A CA 1
ATOM 793 C C . GLU A 1 102 ? -4.036 8.795 40.148 1.00 88.25 102 GLU A C 1
ATOM 795 O O . GLU A 1 102 ? -3.994 9.990 39.849 1.00 88.25 102 GLU A O 1
ATOM 800 N N . GLU A 1 103 ? -4.871 7.952 39.541 1.00 88.56 103 GLU A N 1
ATOM 801 C CA . GLU A 1 103 ? -5.796 8.345 38.479 1.00 88.56 103 GLU A CA 1
ATOM 802 C C . GLU A 1 103 ? -6.914 9.243 39.020 1.00 88.56 103 GLU A C 1
ATOM 804 O O . GLU A 1 103 ? -7.263 10.234 38.379 1.00 88.56 103 GLU A O 1
ATOM 809 N N . LYS A 1 104 ? -7.423 8.960 40.228 1.00 88.31 104 LYS A N 1
ATOM 810 C CA . LYS A 1 104 ? -8.378 9.827 40.939 1.00 88.31 104 LYS A CA 1
ATOM 811 C C . LYS A 1 104 ? -7.777 11.201 41.221 1.00 88.31 104 LYS A C 1
ATOM 813 O O . LYS A 1 104 ? -8.439 12.212 41.005 1.00 88.31 104 LYS A O 1
ATOM 818 N N . THR A 1 105 ? -6.5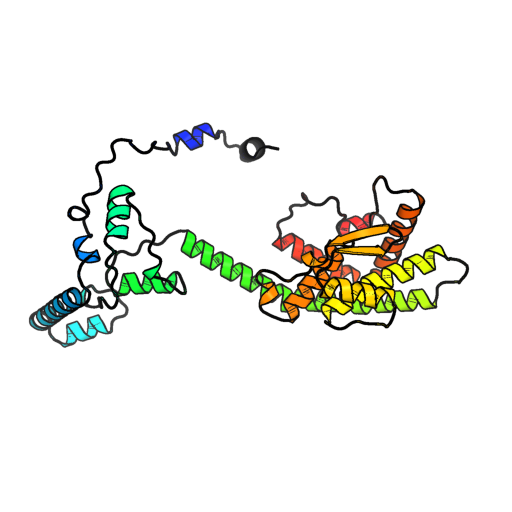13 11.246 41.640 1.00 87.75 105 THR A N 1
ATOM 819 C CA . THR A 1 105 ? -5.803 12.506 41.907 1.00 87.75 105 THR A CA 1
ATOM 820 C C . THR A 1 105 ? -5.640 13.327 40.625 1.00 87.75 105 THR A C 1
ATOM 822 O O . THR A 1 105 ? -5.925 14.524 40.612 1.00 87.75 105 THR A O 1
ATOM 825 N N . LYS A 1 106 ? -5.269 12.677 39.513 1.00 88.12 106 LYS A N 1
ATOM 826 C CA . LYS A 1 106 ? -5.192 13.315 38.187 1.00 88.12 106 LYS A CA 1
ATOM 827 C C . LYS A 1 106 ? -6.556 13.806 37.702 1.00 88.12 106 LYS A C 1
ATOM 829 O O . LYS A 1 106 ? -6.640 14.912 37.179 1.00 88.12 106 LYS A 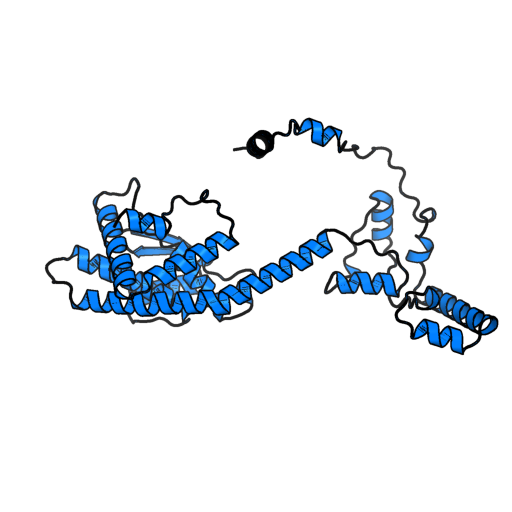O 1
ATOM 834 N N . LEU A 1 107 ? -7.619 13.027 37.905 1.00 88.69 107 LEU A N 1
ATOM 835 C CA . LEU A 1 107 ? -8.983 13.422 37.551 1.00 88.69 107 LEU A CA 1
ATOM 836 C C . LEU A 1 107 ? -9.452 14.635 38.368 1.00 88.69 107 LEU A C 1
ATOM 838 O O . LEU A 1 107 ? -10.039 15.553 37.804 1.00 88.69 107 LEU A O 1
ATOM 842 N N . ALA A 1 108 ? -9.165 14.666 39.672 1.00 87.00 108 ALA A N 1
ATOM 843 C CA . ALA A 1 108 ? -9.522 15.785 40.542 1.00 87.00 108 ALA A CA 1
ATOM 844 C C . ALA A 1 108 ? -8.784 17.084 40.166 1.00 87.00 108 ALA A C 1
ATOM 846 O O . ALA A 1 108 ? -9.366 18.166 40.250 1.00 87.00 108 ALA A O 1
ATOM 847 N N . ALA A 1 109 ? -7.524 16.975 39.731 1.00 85.62 109 ALA A N 1
ATOM 848 C CA . ALA A 1 109 ? -6.708 18.116 39.318 1.00 85.62 109 ALA A CA 1
ATOM 849 C C . ALA A 1 109 ? -7.042 18.622 37.903 1.00 85.62 109 ALA A C 1
ATOM 851 O O . ALA A 1 109 ? -7.145 19.825 37.691 1.00 85.62 109 ALA A O 1
ATOM 852 N N . ASN A 1 110 ? -7.222 17.711 36.940 1.00 85.06 110 ASN A N 1
ATOM 853 C CA . ASN A 1 110 ? -7.283 18.052 35.513 1.00 85.06 110 ASN A CA 1
ATOM 854 C C . ASN A 1 110 ? -8.690 17.943 34.904 1.00 85.06 110 ASN A C 1
ATOM 856 O O . ASN A 1 110 ? -8.887 18.311 33.749 1.00 85.06 110 ASN A O 1
ATOM 860 N N . GLY A 1 111 ? -9.658 17.361 35.619 1.00 84.31 111 GLY A N 1
ATOM 861 C CA . GLY A 1 111 ? -11.003 17.070 35.104 1.00 84.31 111 GLY A CA 1
ATOM 862 C C . GLY A 1 111 ? -11.073 15.946 34.065 1.00 84.31 111 GLY A C 1
ATOM 863 O O . GLY A 1 111 ? -12.166 15.538 33.679 1.00 84.31 111 GLY A O 1
ATOM 864 N N . VAL A 1 112 ? -9.929 15.400 33.642 1.00 85.88 112 VAL A N 1
ATOM 865 C CA . VAL A 1 112 ? -9.826 14.268 32.719 1.00 85.88 112 VAL A CA 1
ATOM 866 C C . VAL A 1 112 ? -8.668 13.356 33.121 1.00 85.88 112 VAL A C 1
ATOM 868 O O . VAL A 1 112 ? -7.630 13.812 33.603 1.00 85.88 112 VAL A O 1
ATOM 871 N N . VAL A 1 113 ? -8.838 12.051 32.912 1.00 88.56 113 VAL A N 1
ATOM 872 C CA . VAL A 1 113 ? -7.788 11.048 33.104 1.00 88.56 113 VAL A CA 1
ATOM 873 C C . VAL A 1 113 ? -7.854 10.008 31.989 1.00 88.56 113 VAL A C 1
ATOM 875 O O . VAL A 1 113 ? -8.935 9.559 31.613 1.00 88.56 113 VAL A O 1
ATOM 878 N N . ALA A 1 114 ? -6.694 9.632 31.451 1.00 85.81 114 ALA A N 1
ATOM 879 C CA . ALA A 1 114 ? -6.564 8.542 30.490 1.00 85.81 114 ALA A CA 1
ATOM 880 C C . ALA A 1 114 ? -6.009 7.307 31.208 1.00 85.81 114 ALA A C 1
ATOM 882 O O . ALA A 1 114 ? -4.898 7.348 31.739 1.00 85.81 114 ALA A O 1
ATOM 883 N N . SER A 1 115 ? -6.782 6.219 31.225 1.00 84.25 115 SER A N 1
ATOM 884 C CA . SER A 1 115 ? -6.381 4.956 31.851 1.00 84.25 115 SER A CA 1
ATOM 885 C C . SER A 1 115 ? -6.048 3.904 30.798 1.00 84.25 115 SER A C 1
ATOM 887 O O . SER A 1 115 ? -6.874 3.573 29.946 1.00 84.25 115 SER A O 1
ATOM 889 N N . HIS A 1 116 ? -4.843 3.341 30.885 1.00 79.75 116 HIS A N 1
ATOM 890 C CA . HIS A 1 116 ? -4.377 2.274 29.992 1.00 79.75 116 HIS A CA 1
ATOM 891 C C . HIS A 1 116 ? -4.885 0.887 30.411 1.00 79.75 116 HIS A C 1
ATOM 893 O O . HIS A 1 116 ? -4.883 -0.038 29.600 1.00 79.75 116 HIS A O 1
ATOM 899 N N . ARG A 1 117 ? -5.372 0.736 31.655 1.00 80.06 117 ARG A N 1
ATOM 900 C CA . ARG A 1 117 ? -5.914 -0.530 32.194 1.00 80.06 117 ARG A CA 1
ATOM 901 C C . ARG A 1 117 ? -7.086 -1.061 31.382 1.00 80.06 117 ARG A C 1
ATOM 903 O O . ARG A 1 117 ? -7.396 -2.249 31.420 1.00 80.06 117 ARG A O 1
ATOM 910 N N . PHE A 1 118 ? -7.759 -0.163 30.681 1.00 72.94 118 PHE A N 1
ATOM 911 C CA . PHE A 1 118 ? -8.957 -0.480 29.946 1.00 72.94 118 PHE A CA 1
ATOM 912 C C . PHE A 1 118 ? -8.694 -0.966 28.521 1.00 72.94 118 PHE A C 1
ATOM 914 O O . PHE A 1 118 ? -9.671 -1.250 27.862 1.00 72.94 118 PHE A O 1
ATOM 921 N N . GLY A 1 119 ? -7.438 -1.125 28.074 1.00 66.88 119 GLY A N 1
ATOM 922 C CA . GLY A 1 119 ? -7.047 -1.513 26.707 1.00 66.88 119 GLY A CA 1
ATOM 923 C C . GLY A 1 119 ? -8.084 -2.319 25.904 1.00 66.88 119 GLY A C 1
ATOM 924 O O . GLY A 1 119 ? -8.574 -3.357 26.351 1.00 66.88 119 GLY A O 1
ATOM 925 N N . PHE A 1 120 ? -8.414 -1.829 24.707 1.00 71.19 120 PHE A N 1
ATOM 926 C CA . PHE A 1 120 ? -9.516 -2.336 23.887 1.00 71.19 120 PHE A CA 1
ATOM 927 C C . PHE A 1 120 ? -9.073 -2.643 22.456 1.00 71.19 120 PHE A C 1
ATOM 929 O O . PHE A 1 120 ? -8.163 -2.009 21.927 1.00 71.19 120 PHE A O 1
ATOM 936 N N . SER A 1 121 ? -9.784 -3.570 21.815 1.00 75.56 121 SER A N 1
ATOM 937 C CA . SER A 1 121 ? -9.633 -3.925 20.400 1.00 75.56 121 SER A CA 1
ATOM 938 C C . SER A 1 121 ? -10.325 -2.948 19.444 1.00 75.56 121 SER A C 1
ATOM 940 O O . SER A 1 121 ? -9.879 -2.780 18.309 1.00 75.56 121 SER A O 1
ATOM 942 N N . SER A 1 122 ? -11.419 -2.304 19.869 1.00 84.00 122 SER A N 1
ATOM 943 C CA . SER A 1 122 ? -12.168 -1.355 19.041 1.00 84.00 122 SER A CA 1
ATOM 944 C C . SER A 1 122 ? -13.002 -0.362 19.862 1.00 84.00 122 SER A C 1
ATOM 946 O O . SER A 1 122 ? -13.324 -0.600 21.028 1.00 84.00 122 SER A O 1
ATOM 948 N N . PHE A 1 123 ? -13.411 0.740 19.223 1.00 87.44 123 PHE A N 1
ATOM 949 C CA . PHE A 1 123 ? -14.384 1.681 19.791 1.00 87.44 123 PHE A CA 1
ATOM 950 C C . PHE A 1 123 ? -15.759 1.035 20.040 1.00 87.44 123 PHE A C 1
ATOM 952 O O . PHE A 1 123 ? -16.440 1.375 21.006 1.00 87.44 123 PHE A O 1
ATOM 959 N N . GLY A 1 124 ? -16.167 0.078 19.200 1.00 87.38 124 GLY A N 1
ATOM 960 C CA . GLY A 1 124 ? -17.427 -0.644 19.384 1.00 87.38 124 GLY A CA 1
ATOM 961 C C . GLY A 1 124 ? -17.438 -1.449 20.682 1.00 87.38 124 GLY A C 1
ATOM 962 O O . GLY A 1 124 ? -18.409 -1.393 21.438 1.00 87.38 124 GLY A O 1
ATOM 963 N N . ASP A 1 125 ? -16.324 -2.117 20.987 1.00 86.75 125 ASP A N 1
ATOM 964 C CA . ASP A 1 125 ? -16.199 -2.946 22.188 1.00 86.75 125 ASP A CA 1
ATOM 965 C C . ASP A 1 125 ? -16.313 -2.114 23.469 1.00 86.75 125 ASP A C 1
ATOM 967 O O . ASP A 1 125 ? -17.042 -2.489 24.390 1.00 86.75 125 ASP A O 1
ATOM 971 N N . ILE A 1 126 ? -15.645 -0.954 23.531 1.00 87.56 126 ILE A N 1
ATOM 972 C CA . ILE A 1 126 ? -15.724 -0.068 24.702 1.00 87.56 126 ILE A CA 1
ATOM 973 C C . ILE A 1 126 ? -17.131 0.511 24.876 1.00 87.56 126 ILE A C 1
ATOM 975 O O . ILE A 1 126 ? -17.650 0.516 25.994 1.00 87.56 126 ILE A O 1
ATOM 979 N N . TYR A 1 127 ? -17.783 0.943 23.793 1.00 90.12 127 TYR A N 1
ATOM 980 C CA . TYR A 1 127 ? -19.140 1.483 23.863 1.00 90.12 127 TYR A CA 1
ATOM 981 C C . TYR A 1 127 ? -20.137 0.430 24.322 1.00 90.12 127 TYR A C 1
ATOM 983 O O . TYR A 1 127 ? -20.928 0.692 25.229 1.00 90.12 127 TYR A O 1
ATOM 991 N N . TYR A 1 128 ? -20.053 -0.779 23.766 1.00 87.88 128 TYR A N 1
ATOM 992 C CA . TYR A 1 128 ? -20.908 -1.880 24.181 1.00 87.88 128 TYR A CA 1
ATOM 993 C C . TYR A 1 128 ? -20.669 -2.262 25.644 1.00 87.88 128 TYR A C 1
ATOM 995 O O . TYR A 1 128 ? -21.623 -2.476 26.392 1.00 87.88 128 TYR A O 1
ATOM 1003 N N . ARG A 1 129 ? -19.408 -2.286 26.090 1.00 87.06 129 ARG A N 1
ATOM 1004 C CA . ARG A 1 129 ? -19.059 -2.589 27.480 1.00 87.06 129 ARG A CA 1
ATOM 1005 C C . ARG A 1 129 ? -19.650 -1.572 28.451 1.00 87.06 129 ARG A C 1
ATOM 1007 O O . ARG A 1 129 ? -20.366 -1.972 29.369 1.00 87.06 129 ARG A O 1
ATOM 1014 N N . LEU A 1 130 ? -19.400 -0.282 28.220 1.00 88.25 130 LEU A N 1
ATOM 1015 C CA . LEU A 1 130 ? -19.936 0.815 29.032 1.00 88.25 130 LEU A CA 1
ATOM 1016 C C . LEU A 1 130 ? -21.468 0.766 29.076 1.00 88.25 130 LEU A C 1
ATOM 1018 O O . LEU A 1 130 ? -22.060 0.816 30.154 1.00 88.25 130 LEU A O 1
ATOM 1022 N N . TYR A 1 131 ? -22.097 0.563 27.919 1.00 87.88 131 TYR A N 1
ATOM 1023 C CA . TYR A 1 131 ? -23.543 0.419 27.797 1.00 87.88 131 TYR A CA 1
ATOM 1024 C C . TYR A 1 131 ? -24.088 -0.779 28.593 1.00 87.88 131 TYR A C 1
ATOM 1026 O O . TYR A 1 131 ? -25.054 -0.647 29.347 1.00 87.88 131 TYR A O 1
ATOM 1034 N N . SER A 1 132 ? -23.453 -1.950 28.471 1.00 85.69 132 SER A N 1
ATOM 1035 C CA . SER A 1 132 ? -23.869 -3.184 29.153 1.00 85.69 132 SER A CA 1
ATOM 1036 C C . SER A 1 132 ? -23.704 -3.118 30.676 1.00 85.69 132 SER A C 1
ATOM 1038 O O . SER A 1 132 ? -24.459 -3.754 31.419 1.00 85.69 132 SER A O 1
ATOM 1040 N N . ASP A 1 133 ? -22.762 -2.301 31.146 1.00 86.06 133 ASP A N 1
ATOM 1041 C CA . ASP A 1 133 ? -22.502 -2.057 32.562 1.00 86.06 133 ASP A CA 1
ATOM 1042 C C . ASP A 1 133 ? -23.263 -0.831 33.105 1.00 86.06 133 ASP A C 1
ATOM 1044 O O . ASP A 1 133 ? -23.142 -0.498 34.285 1.00 86.06 133 ASP A O 1
ATOM 1048 N N . GLY A 1 134 ? -24.120 -0.202 32.291 1.00 80.81 134 GLY A N 1
ATOM 1049 C CA . GLY A 1 134 ? -24.971 0.912 32.718 1.00 80.81 134 GLY A CA 1
ATOM 1050 C C . GLY A 1 134 ? -24.197 2.189 33.035 1.00 80.81 134 GLY A C 1
ATOM 1051 O O . GLY A 1 134 ? -24.654 2.997 33.842 1.00 80.81 134 GLY A O 1
ATOM 1052 N N . LEU A 1 135 ? -23.012 2.345 32.446 1.00 85.19 135 LEU A N 1
ATOM 1053 C CA . LEU A 1 135 ? -22.229 3.571 32.494 1.00 85.19 135 LEU A CA 1
ATOM 1054 C C . LEU A 1 135 ? -22.619 4.497 31.340 1.00 85.19 135 LEU A C 1
ATOM 1056 O O . LEU A 1 135 ? -23.129 4.061 30.307 1.00 85.19 135 LEU A O 1
ATOM 1060 N N . LEU A 1 136 ? -22.374 5.793 31.527 1.00 84.06 136 LEU A N 1
ATOM 1061 C CA . LEU A 1 136 ? -22.597 6.787 30.483 1.00 84.06 136 LEU A CA 1
ATOM 1062 C C . LEU A 1 136 ? -21.643 6.535 29.313 1.00 84.06 136 LEU A C 1
ATOM 1064 O O . LEU A 1 136 ? -20.430 6.440 29.496 1.00 84.06 136 LEU A O 1
ATOM 1068 N N . VAL A 1 137 ? -22.207 6.445 28.110 1.00 87.75 137 VAL A N 1
ATOM 1069 C CA . VAL A 1 137 ? -21.448 6.295 26.869 1.00 87.75 137 VAL A CA 1
ATOM 1070 C C . VAL A 1 137 ? -21.323 7.662 26.219 1.00 87.75 137 VAL A C 1
ATOM 1072 O O . VAL A 1 137 ? -22.326 8.275 25.857 1.00 87.75 137 VAL A O 1
ATOM 1075 N N . PHE A 1 138 ? -20.090 8.128 26.063 1.00 86.81 138 PHE A N 1
ATOM 1076 C CA . PHE A 1 138 ? -19.785 9.333 25.306 1.00 86.81 138 PHE A CA 1
ATOM 1077 C C . PHE A 1 138 ? -19.172 8.938 23.961 1.00 86.81 138 PHE A C 1
ATOM 1079 O O . PHE A 1 138 ? -18.075 8.379 23.909 1.00 86.81 138 PHE A O 1
ATOM 1086 N N . VAL A 1 139 ? -19.906 9.194 22.877 1.00 88.50 139 VAL A N 1
ATOM 1087 C CA . VAL A 1 139 ? -19.448 8.909 21.512 1.00 88.50 139 VAL A CA 1
ATOM 1088 C C . VAL A 1 139 ? -18.691 10.120 20.987 1.00 88.50 139 VAL A C 1
ATOM 1090 O O . VAL A 1 139 ? -19.216 11.232 20.981 1.00 88.50 139 VAL A O 1
ATOM 1093 N N . THR A 1 140 ? -17.453 9.904 20.551 1.00 86.50 140 THR A N 1
ATOM 1094 C CA . THR A 1 140 ? -16.581 10.960 20.027 1.00 86.50 140 THR A CA 1
ATOM 1095 C C . THR A 1 140 ? -16.487 10.877 18.510 1.00 86.50 140 THR A C 1
ATOM 1097 O O . THR A 1 140 ? -16.595 9.792 17.932 1.00 86.50 140 THR A O 1
ATOM 1100 N N . SER A 1 141 ? -16.204 12.009 17.861 1.00 89.00 141 SER A N 1
ATOM 1101 C CA . SER A 1 141 ? -15.900 12.061 16.423 1.00 89.00 141 SER A CA 1
ATOM 1102 C C . SER A 1 141 ? -14.747 11.128 16.039 1.00 89.00 141 SER A C 1
ATOM 1104 O O . SER A 1 141 ? -14.797 10.497 14.988 1.00 89.00 141 SER A O 1
ATOM 1106 N N . ASN A 1 142 ? -13.758 10.952 16.922 1.00 86.94 142 ASN A N 1
ATOM 1107 C CA . ASN A 1 142 ? -12.623 10.051 16.704 1.00 86.94 142 ASN A CA 1
ATOM 1108 C C . ASN A 1 142 ? -13.041 8.600 16.444 1.00 86.94 142 ASN A C 1
ATOM 1110 O O . ASN A 1 142 ? -12.370 7.917 15.678 1.00 86.94 142 ASN A O 1
ATOM 1114 N N . SER A 1 143 ? -14.136 8.120 17.043 1.00 88.81 143 SER A N 1
ATOM 1115 C CA . SER A 1 143 ? -14.611 6.753 16.787 1.00 88.81 143 SER A CA 1
ATOM 1116 C C . SER A 1 143 ? -15.080 6.560 15.342 1.00 88.81 143 SER A C 1
ATOM 1118 O O . SER A 1 143 ? -14.787 5.533 14.728 1.00 88.81 143 SER A O 1
ATOM 1120 N N . ILE A 1 144 ? -15.736 7.580 14.784 1.00 88.31 144 ILE A N 1
ATOM 1121 C CA . ILE A 1 144 ? -16.212 7.610 13.399 1.00 88.31 144 ILE A CA 1
ATOM 1122 C C . ILE A 1 144 ? -15.024 7.786 12.451 1.00 88.31 144 ILE A C 1
ATOM 1124 O O . ILE A 1 144 ? -14.887 7.018 11.504 1.00 88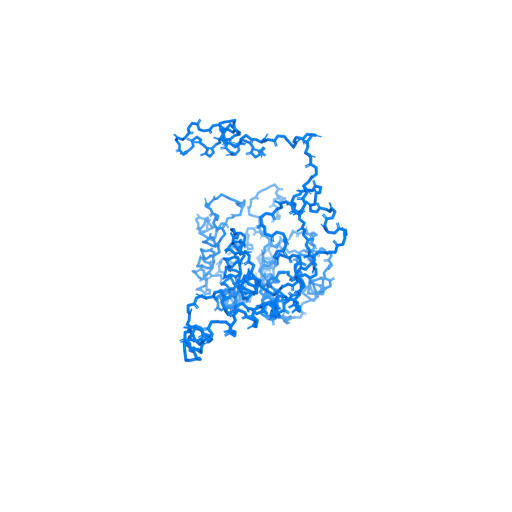.31 144 ILE A O 1
ATOM 1128 N N . LEU A 1 145 ? -14.128 8.736 12.741 1.00 88.38 145 LEU A N 1
ATOM 1129 C CA . LEU A 1 145 ? -12.918 8.965 11.944 1.00 88.38 145 LEU A CA 1
ATOM 1130 C C . LEU A 1 145 ? -12.031 7.720 11.900 1.00 88.38 145 LEU A C 1
ATOM 1132 O O . LEU A 1 145 ? -11.558 7.342 10.837 1.00 88.38 145 LEU A O 1
ATOM 1136 N N . HIS A 1 146 ? -11.853 7.026 13.024 1.00 87.69 146 HIS A N 1
ATOM 1137 C CA . HIS A 1 146 ? -11.103 5.774 13.064 1.00 87.69 146 HIS A CA 1
ATOM 1138 C C . HIS A 1 146 ? -11.751 4.682 12.199 1.00 87.69 146 HIS A C 1
ATOM 1140 O O . HIS A 1 146 ? -11.049 3.972 11.480 1.00 87.69 146 HIS A O 1
ATOM 1146 N N . ALA A 1 147 ? -13.080 4.536 12.245 1.00 88.50 147 ALA A N 1
ATOM 1147 C CA . ALA A 1 147 ? -13.790 3.587 11.386 1.00 88.50 147 ALA A CA 1
ATOM 1148 C C . ALA A 1 147 ? -13.637 3.943 9.898 1.00 88.50 147 ALA A C 1
ATOM 1150 O O . ALA A 1 147 ? -13.385 3.057 9.079 1.00 88.50 147 ALA A O 1
ATOM 1151 N N . TRP A 1 148 ? -13.720 5.232 9.562 1.00 89.38 148 TRP A N 1
ATOM 1152 C CA . TRP A 1 148 ? -13.481 5.732 8.212 1.00 89.38 148 TRP A CA 1
ATOM 1153 C C . TRP A 1 148 ? -12.048 5.449 7.746 1.00 89.38 148 TRP A C 1
ATOM 1155 O O . TRP A 1 148 ? -11.874 4.817 6.711 1.00 89.38 148 TRP A O 1
ATOM 1165 N N . HIS A 1 149 ? -11.030 5.791 8.545 1.00 87.38 149 HIS A N 1
ATOM 1166 C CA . HIS A 1 149 ? -9.624 5.520 8.228 1.00 87.38 149 HIS A CA 1
ATOM 1167 C C . HIS A 1 149 ? -9.356 4.033 7.997 1.00 87.38 149 HIS A C 1
ATOM 1169 O O . HIS A 1 149 ? -8.684 3.680 7.036 1.00 87.38 149 HIS A O 1
ATOM 1175 N N . ARG A 1 150 ? -9.907 3.148 8.839 1.00 88.81 150 ARG A N 1
ATOM 1176 C CA . ARG A 1 150 ? -9.769 1.697 8.641 1.00 88.81 150 ARG A CA 1
ATOM 1177 C C . ARG A 1 150 ? -10.450 1.204 7.369 1.00 88.81 150 ARG A C 1
ATOM 1179 O O . ARG A 1 150 ? -9.954 0.267 6.756 1.00 88.81 150 ARG A O 1
ATOM 1186 N N . SER A 1 151 ? -11.582 1.801 7.005 1.00 90.69 151 SER A N 1
ATOM 1187 C CA . SER A 1 151 ? -12.305 1.447 5.780 1.00 90.69 151 SER A CA 1
ATOM 1188 C C . SER A 1 151 ? -11.543 1.921 4.543 1.00 90.69 151 SER A C 1
ATOM 1190 O O . SER A 1 151 ? -11.395 1.162 3.595 1.00 90.69 151 SER A O 1
ATOM 1192 N N . PHE A 1 152 ? -11.003 3.141 4.587 1.00 89.88 152 PHE A N 1
ATOM 1193 C CA . PHE A 1 152 ? -10.173 3.706 3.527 1.00 89.88 152 PHE A CA 1
ATOM 1194 C C . PHE A 1 152 ? -8.874 2.911 3.329 1.00 89.88 152 PHE A C 1
ATOM 1196 O O . PHE A 1 152 ? -8.547 2.539 2.211 1.00 89.88 152 PHE A O 1
ATOM 1203 N N . ASP A 1 153 ? -8.182 2.557 4.414 1.00 90.94 153 ASP A N 1
ATOM 1204 C CA . ASP A 1 153 ? -6.980 1.711 4.382 1.00 90.94 153 ASP A CA 1
ATOM 1205 C C . ASP A 1 153 ? -7.261 0.310 3.809 1.00 90.94 153 ASP A C 1
ATOM 1207 O O . ASP A 1 153 ? -6.477 -0.215 3.024 1.00 90.94 153 ASP A O 1
ATOM 1211 N N . ALA A 1 154 ? -8.399 -0.299 4.162 1.00 92.50 154 ALA A N 1
ATOM 1212 C CA . ALA A 1 154 ? -8.805 -1.585 3.592 1.00 92.50 154 ALA A CA 1
ATOM 1213 C C . ALA A 1 154 ? -9.121 -1.483 2.091 1.00 92.50 154 ALA A C 1
ATOM 1215 O O . ALA A 1 154 ? -8.765 -2.379 1.333 1.00 92.50 154 ALA A O 1
ATOM 1216 N N . PHE A 1 155 ? -9.759 -0.391 1.674 1.00 93.00 155 PHE A N 1
ATOM 1217 C CA . PHE A 1 155 ? -10.050 -0.106 0.272 1.00 93.00 155 PHE A CA 1
ATOM 1218 C C . PHE A 1 155 ? -8.775 0.106 -0.559 1.00 93.00 155 PHE A C 1
ATOM 1220 O O . PHE A 1 155 ? -8.677 -0.440 -1.653 1.00 93.00 155 PHE A O 1
ATOM 1227 N N . LEU A 1 156 ? -7.781 0.828 -0.028 1.00 91.94 156 LEU A N 1
ATOM 1228 C CA . LEU A 1 156 ? -6.481 0.989 -0.691 1.00 91.94 156 LEU A CA 1
ATOM 1229 C C . LEU A 1 156 ? -5.769 -0.350 -0.874 1.00 91.94 156 LEU A C 1
ATOM 1231 O O . LEU A 1 156 ? -5.318 -0.645 -1.973 1.00 91.94 156 LEU A O 1
ATOM 1235 N N . VAL A 1 157 ? -5.730 -1.180 0.174 1.00 94.56 157 VAL A N 1
ATOM 1236 C CA . VAL A 1 157 ? -5.151 -2.529 0.091 1.00 94.56 157 VAL A CA 1
ATOM 1237 C C . VAL A 1 157 ? -5.818 -3.352 -1.011 1.00 94.56 157 VAL A C 1
ATOM 1239 O O . VAL A 1 157 ? -5.123 -3.987 -1.798 1.00 94.56 157 VAL A O 1
ATOM 1242 N N . ASP A 1 158 ? -7.150 -3.324 -1.086 1.00 94.25 158 ASP A N 1
ATOM 1243 C CA . ASP A 1 158 ? -7.910 -4.081 -2.083 1.00 94.25 158 ASP A CA 1
ATOM 1244 C C . ASP A 1 158 ? -7.602 -3.617 -3.517 1.00 94.25 158 ASP A C 1
ATOM 1246 O O . ASP A 1 158 ? -7.332 -4.441 -4.390 1.00 94.25 158 ASP A O 1
ATOM 1250 N N . ILE A 1 159 ? -7.556 -2.301 -3.753 1.00 93.44 159 ILE A N 1
ATOM 1251 C CA . ILE A 1 159 ? -7.187 -1.724 -5.055 1.00 93.44 159 ILE A CA 1
ATOM 1252 C C . ILE A 1 159 ? -5.740 -2.048 -5.427 1.00 93.44 159 ILE A C 1
ATOM 1254 O O . ILE A 1 159 ? -5.462 -2.419 -6.569 1.00 93.44 159 ILE A O 1
ATOM 1258 N N . GLU A 1 160 ? -4.809 -1.899 -4.489 1.00 94.81 160 GLU A N 1
ATOM 1259 C CA . GLU A 1 160 ? -3.391 -2.139 -4.736 1.00 94.81 160 GLU A CA 1
ATOM 1260 C C . GLU A 1 160 ? -3.126 -3.608 -5.073 1.00 94.81 160 GLU A C 1
ATOM 1262 O O . GLU A 1 160 ? -2.394 -3.892 -6.019 1.00 94.81 160 GLU A O 1
ATOM 1267 N N . GLU A 1 161 ? -3.743 -4.549 -4.354 1.00 94.19 161 GLU A N 1
ATOM 1268 C CA . GLU A 1 161 ? -3.552 -5.982 -4.596 1.00 94.19 161 GLU A CA 1
ATOM 1269 C C . GLU A 1 161 ? -4.273 -6.480 -5.853 1.00 94.19 161 GLU A C 1
ATOM 1271 O O . GLU A 1 161 ? -3.697 -7.271 -6.605 1.00 94.19 161 GLU A O 1
ATOM 1276 N N . ASN A 1 162 ? -5.512 -6.038 -6.090 1.00 93.88 162 ASN A N 1
ATOM 1277 C CA . ASN A 1 162 ? -6.367 -6.624 -7.126 1.00 93.88 162 ASN A CA 1
ATOM 1278 C C . ASN A 1 162 ? -6.368 -5.851 -8.449 1.00 93.88 162 ASN A C 1
ATOM 1280 O O . ASN A 1 162 ? -6.657 -6.452 -9.484 1.00 93.88 162 ASN A O 1
ATOM 1284 N N . CYS A 1 163 ? -6.024 -4.560 -8.443 1.00 92.75 163 CYS A N 1
ATOM 1285 C CA . CYS A 1 163 ? -6.038 -3.717 -9.642 1.00 92.75 163 CYS A CA 1
ATOM 1286 C C . CYS A 1 163 ? -4.633 -3.226 -10.010 1.00 92.75 163 CYS A C 1
ATOM 1288 O O . CYS A 1 163 ? -4.138 -3.539 -11.093 1.00 92.75 163 CYS A O 1
ATOM 1290 N N . LEU A 1 164 ? -3.962 -2.500 -9.107 1.00 94.06 164 LEU A N 1
ATOM 1291 C CA . LEU A 1 164 ? -2.697 -1.829 -9.433 1.00 94.06 164 LEU A CA 1
ATOM 1292 C C . LEU A 1 164 ? -1.535 -2.817 -9.570 1.00 94.06 164 LEU A C 1
ATOM 1294 O O . LEU A 1 164 ? -0.749 -2.705 -10.506 1.00 94.06 164 LEU A O 1
ATOM 1298 N N . PHE A 1 165 ? -1.428 -3.823 -8.700 1.00 95.69 165 PHE A N 1
ATOM 1299 C CA . PHE A 1 165 ? -0.366 -4.825 -8.810 1.00 95.69 165 PHE A CA 1
ATOM 1300 C C . PHE A 1 165 ? -0.430 -5.608 -10.138 1.00 95.69 165 PHE A C 1
ATOM 1302 O O . PHE A 1 165 ? 0.604 -5.702 -10.808 1.00 95.69 165 PHE A O 1
ATOM 1309 N N . PRO A 1 166 ? -1.588 -6.155 -10.573 1.00 95.56 166 PRO A N 1
ATOM 1310 C CA . PRO A 1 166 ? -1.692 -6.807 -11.876 1.00 95.56 166 PRO A CA 1
ATOM 1311 C C . PRO A 1 166 ? -1.441 -5.865 -13.056 1.00 95.56 166 PRO A C 1
ATOM 1313 O O . PRO A 1 166 ? -0.756 -6.278 -13.990 1.00 95.56 166 PRO A O 1
ATOM 1316 N N . ALA A 1 167 ? -1.951 -4.629 -13.003 1.00 94.62 167 ALA A N 1
ATOM 1317 C CA . ALA A 1 167 ? -1.748 -3.635 -14.058 1.00 94.62 167 ALA A CA 1
ATOM 1318 C C . ALA A 1 167 ? -0.263 -3.283 -14.212 1.00 94.62 167 ALA A C 1
ATOM 1320 O O . ALA A 1 167 ? 0.293 -3.423 -15.298 1.00 94.62 167 ALA A O 1
ATOM 1321 N N . LEU A 1 168 ? 0.413 -2.949 -13.106 1.00 96.31 168 LEU A N 1
ATOM 1322 C CA . LEU A 1 168 ? 1.849 -2.673 -13.098 1.00 96.31 168 LEU A CA 1
ATOM 1323 C C . LEU A 1 168 ? 2.644 -3.867 -13.632 1.00 96.31 168 LEU A C 1
ATOM 1325 O O . LEU A 1 168 ? 3.580 -3.692 -14.402 1.00 96.31 168 LEU A O 1
ATOM 1329 N N . ARG A 1 169 ? 2.266 -5.096 -13.262 1.00 96.38 169 ARG A N 1
ATOM 1330 C CA . ARG A 1 169 ? 2.934 -6.292 -13.784 1.00 96.38 169 ARG A CA 1
ATOM 1331 C C . ARG A 1 169 ? 2.814 -6.393 -15.304 1.00 96.38 169 ARG A C 1
ATOM 1333 O O . ARG A 1 169 ? 3.826 -6.658 -15.939 1.00 96.38 169 ARG A O 1
ATOM 1340 N N . ALA A 1 170 ? 1.618 -6.197 -15.861 1.00 95.44 170 ALA A N 1
ATOM 1341 C CA . ALA A 1 170 ? 1.391 -6.302 -17.302 1.00 95.44 170 ALA A CA 1
ATOM 1342 C C . ALA A 1 170 ? 2.165 -5.221 -18.072 1.00 95.44 170 ALA A C 1
ATOM 1344 O O . ALA A 1 170 ? 2.879 -5.539 -19.018 1.00 95.44 170 ALA A O 1
ATOM 1345 N N . ILE A 1 171 ? 2.113 -3.974 -17.586 1.00 95.50 171 ILE A N 1
ATOM 1346 C CA . ILE A 1 171 ? 2.871 -2.846 -18.144 1.00 95.50 171 ILE A CA 1
ATOM 1347 C C . ILE A 1 171 ? 4.364 -3.187 -18.207 1.00 95.50 171 ILE A C 1
ATOM 1349 O O . ILE A 1 171 ? 4.991 -3.021 -19.250 1.00 95.50 171 ILE A O 1
ATOM 1353 N N . LEU A 1 172 ? 4.940 -3.696 -17.113 1.00 96.19 172 LEU A N 1
ATOM 1354 C CA . LEU A 1 172 ? 6.371 -4.001 -17.050 1.00 96.19 172 LEU A CA 1
ATOM 1355 C C . LEU A 1 172 ? 6.778 -5.220 -17.877 1.00 96.19 172 LEU A C 1
ATOM 1357 O O . LEU A 1 172 ? 7.861 -5.212 -18.450 1.00 96.19 172 LEU A O 1
ATOM 1361 N N . GLU A 1 173 ? 5.962 -6.275 -17.909 1.00 95.88 173 GLU A N 1
ATOM 1362 C CA . GLU A 1 173 ? 6.257 -7.488 -18.683 1.00 95.88 173 GLU A CA 1
ATOM 1363 C C . GLU A 1 173 ? 6.285 -7.198 -20.185 1.00 95.88 173 GLU A C 1
ATOM 1365 O O . GLU A 1 173 ? 7.234 -7.599 -20.867 1.00 95.88 173 GLU A O 1
ATOM 1370 N N . ASP A 1 174 ? 5.298 -6.454 -20.679 1.00 95.88 174 ASP A N 1
ATOM 1371 C CA . ASP A 1 174 ? 5.171 -6.189 -22.109 1.00 95.88 174 ASP A CA 1
ATOM 1372 C C . ASP A 1 174 ? 6.151 -5.091 -22.553 1.00 95.88 174 ASP A C 1
ATOM 1374 O O . ASP A 1 174 ? 6.872 -5.280 -23.530 1.00 95.88 174 ASP A O 1
ATOM 1378 N N . SER A 1 175 ? 6.315 -4.013 -21.771 1.00 94.56 175 SER A N 1
ATOM 1379 C CA . SER A 1 175 ? 7.301 -2.961 -22.085 1.00 94.56 175 SER A CA 1
ATOM 1380 C C . SER A 1 175 ? 8.739 -3.479 -22.070 1.00 94.56 175 SER A C 1
ATOM 1382 O O . SER A 1 175 ? 9.558 -3.058 -22.883 1.00 94.56 175 SER A O 1
ATOM 1384 N N . LEU A 1 176 ? 9.072 -4.389 -21.144 1.00 94.69 176 LEU A N 1
ATOM 1385 C CA . LEU A 1 176 ? 10.399 -5.005 -21.107 1.00 94.69 176 LEU A CA 1
ATOM 1386 C C . LEU A 1 176 ? 10.622 -5.909 -22.324 1.00 94.69 176 LEU A C 1
ATOM 1388 O O . LEU A 1 176 ? 11.726 -5.937 -22.859 1.00 94.69 176 LEU A O 1
ATOM 1392 N N . SER A 1 177 ? 9.587 -6.625 -22.768 1.00 94.38 177 SER A N 1
ATOM 1393 C CA . SER A 1 177 ? 9.673 -7.481 -23.956 1.00 94.38 177 SER A CA 1
ATOM 1394 C C . SER A 1 177 ? 9.947 -6.658 -25.219 1.00 94.38 177 SER A C 1
ATOM 1396 O O . SER A 1 177 ? 10.841 -7.016 -25.985 1.00 94.38 177 SER A O 1
ATOM 1398 N N . GLU A 1 178 ? 9.268 -5.518 -25.382 1.00 94.25 178 GLU A N 1
ATOM 1399 C CA . GLU A 1 178 ? 9.532 -4.579 -26.483 1.00 94.25 178 GLU A CA 1
ATOM 1400 C C . GLU A 1 178 ? 10.921 -3.934 -26.386 1.00 94.25 178 GLU A C 1
ATOM 1402 O O . GLU A 1 178 ? 11.613 -3.775 -27.390 1.00 94.25 178 GLU A O 1
ATOM 1407 N N . CYS A 1 179 ? 11.382 -3.620 -25.172 1.00 92.94 179 CYS A N 1
ATOM 1408 C CA . CYS A 1 179 ? 12.718 -3.066 -24.959 1.00 92.94 179 CYS A CA 1
ATOM 1409 C C . CYS A 1 179 ? 13.824 -4.054 -25.371 1.00 92.94 179 CYS A C 1
ATOM 1411 O O . CYS A 1 179 ? 14.768 -3.669 -26.061 1.00 92.94 179 CYS A O 1
ATOM 1413 N N . ILE A 1 180 ? 13.673 -5.339 -25.028 1.00 91.50 180 ILE A N 1
ATOM 1414 C CA . ILE A 1 180 ? 14.597 -6.405 -25.445 1.00 91.50 180 ILE A CA 1
ATOM 1415 C C . ILE A 1 180 ? 14.564 -6.580 -26.971 1.00 91.50 180 ILE A C 1
ATOM 1417 O O . ILE A 1 180 ? 15.614 -6.649 -27.607 1.00 91.50 180 ILE A O 1
ATOM 1421 N N . ALA A 1 181 ? 13.374 -6.586 -27.582 1.00 91.38 181 ALA A N 1
ATOM 1422 C CA . ALA A 1 181 ? 13.242 -6.671 -29.037 1.00 91.38 181 ALA A CA 1
ATOM 1423 C C . ALA A 1 181 ? 13.881 -5.467 -29.751 1.00 91.38 181 ALA A C 1
ATOM 1425 O O . ALA A 1 181 ? 14.468 -5.614 -30.826 1.00 91.38 181 ALA A O 1
ATOM 1426 N N . MET A 1 182 ? 13.806 -4.273 -29.158 1.00 89.00 182 MET A N 1
ATOM 1427 C CA . MET A 1 182 ? 14.507 -3.095 -29.659 1.00 89.00 182 MET A CA 1
ATOM 1428 C C . MET A 1 182 ? 16.024 -3.272 -29.552 1.00 89.00 182 MET A C 1
ATOM 1430 O O . MET A 1 182 ? 16.718 -3.001 -30.530 1.00 89.00 182 MET A O 1
ATOM 1434 N N . ALA A 1 183 ? 16.538 -3.766 -28.421 1.00 86.81 183 ALA A N 1
ATOM 1435 C CA . ALA A 1 183 ? 17.970 -3.995 -28.213 1.00 86.81 183 ALA A CA 1
ATOM 1436 C C . ALA A 1 183 ? 18.588 -4.897 -29.296 1.00 86.81 183 ALA A C 1
ATOM 1438 O O . ALA A 1 183 ? 19.661 -4.581 -29.809 1.00 86.81 183 ALA A O 1
ATOM 1439 N N . ASP A 1 184 ? 17.875 -5.950 -29.709 1.00 86.25 184 ASP A N 1
ATOM 1440 C CA . ASP A 1 184 ? 18.316 -6.884 -30.754 1.00 86.25 184 ASP A CA 1
ATOM 1441 C C . ASP A 1 184 ? 18.380 -6.254 -32.163 1.00 86.25 184 ASP A C 1
ATOM 1443 O O . ASP A 1 184 ? 19.095 -6.749 -33.037 1.00 86.25 184 ASP A O 1
ATOM 1447 N N . ASN A 1 185 ? 17.641 -5.165 -32.405 1.00 84.50 185 ASN A N 1
ATOM 1448 C CA . ASN A 1 185 ? 17.521 -4.519 -33.719 1.00 84.50 185 ASN A CA 1
ATOM 1449 C C . ASN A 1 185 ? 18.355 -3.233 -33.865 1.00 84.50 185 ASN A C 1
ATOM 1451 O O . ASN A 1 185 ? 18.424 -2.663 -34.960 1.00 84.50 185 ASN A O 1
ATOM 1455 N N . VAL A 1 186 ? 18.976 -2.741 -32.789 1.00 84.00 186 VAL A N 1
ATOM 1456 C CA . VAL A 1 186 ? 19.778 -1.510 -32.827 1.00 84.00 186 VAL A CA 1
ATOM 1457 C C . VAL A 1 186 ? 21.093 -1.760 -33.569 1.00 84.00 186 VAL A C 1
ATOM 1459 O O . VAL A 1 186 ? 21.866 -2.656 -33.245 1.00 84.00 186 VAL A O 1
ATOM 1462 N N . SER A 1 187 ? 21.368 -0.925 -34.573 1.00 79.00 187 SER A N 1
ATOM 1463 C CA . SER A 1 187 ? 22.635 -0.944 -35.310 1.00 79.00 187 SER A CA 1
ATOM 1464 C C . SER A 1 187 ? 23.813 -0.558 -34.404 1.00 79.00 187 SER A C 1
ATOM 1466 O O . SER A 1 187 ? 23.740 0.442 -33.685 1.00 79.00 187 SER A O 1
ATOM 1468 N N . GLU A 1 188 ? 24.922 -1.301 -34.513 1.00 74.88 188 GLU A N 1
ATOM 1469 C CA . GLU A 1 188 ? 26.170 -1.086 -33.755 1.00 74.88 188 GLU A CA 1
ATOM 1470 C C . GLU A 1 188 ? 26.755 0.334 -33.903 1.00 74.88 188 GLU A C 1
ATOM 1472 O O . GLU A 1 188 ? 27.493 0.792 -33.033 1.00 74.88 188 GLU A O 1
ATOM 1477 N N . ASP A 1 189 ? 26.379 1.069 -34.954 1.00 74.44 189 ASP A N 1
ATOM 1478 C CA . ASP A 1 189 ? 26.869 2.426 -35.223 1.00 74.44 189 ASP A CA 1
ATOM 1479 C C . ASP A 1 189 ? 26.311 3.492 -34.251 1.00 74.44 189 ASP A C 1
ATOM 1481 O O . ASP A 1 189 ? 26.805 4.622 -34.214 1.00 74.44 189 ASP A O 1
ATOM 1485 N N . HIS A 1 190 ? 25.294 3.165 -33.441 1.00 82.62 190 HIS A N 1
ATOM 1486 C CA . HIS A 1 190 ? 24.608 4.112 -32.551 1.00 82.62 190 HIS A CA 1
ATOM 1487 C C . HIS A 1 190 ? 24.886 3.843 -31.061 1.00 82.62 190 HIS A C 1
ATOM 1489 O O . HIS A 1 190 ? 23.980 3.532 -30.289 1.00 82.62 190 HIS A O 1
ATOM 1495 N N . GLU A 1 191 ? 26.132 4.042 -30.622 1.00 83.81 191 GLU A N 1
ATOM 1496 C CA . GLU A 1 191 ? 26.592 3.779 -29.242 1.00 83.81 191 GLU A CA 1
ATOM 1497 C C . GLU A 1 191 ? 25.699 4.409 -28.148 1.00 83.81 191 GLU A C 1
ATOM 1499 O O . GLU A 1 191 ? 25.371 3.764 -27.150 1.00 83.81 191 GLU A O 1
ATOM 1504 N N . LYS A 1 192 ? 25.231 5.652 -28.348 1.00 84.62 192 LYS A N 1
ATOM 1505 C CA . LYS A 1 192 ? 24.332 6.333 -27.392 1.00 84.62 192 LYS A CA 1
ATOM 1506 C C . LYS A 1 192 ? 22.961 5.656 -27.277 1.00 84.62 192 LYS A C 1
ATOM 1508 O O . LYS A 1 192 ? 22.399 5.623 -26.187 1.00 84.62 192 LYS A O 1
ATOM 1513 N N . VAL A 1 193 ? 22.430 5.122 -28.380 1.00 86.44 193 VAL A N 1
ATOM 1514 C CA . VAL A 1 193 ? 21.138 4.415 -28.398 1.00 86.44 193 VAL A CA 1
ATOM 1515 C C . VAL A 1 193 ? 21.277 3.076 -27.689 1.00 86.44 193 VAL A C 1
ATOM 1517 O O . VAL A 1 193 ? 20.459 2.772 -26.830 1.00 86.44 193 VAL A O 1
ATOM 1520 N N . ILE A 1 194 ? 22.355 2.335 -27.956 1.00 88.12 194 ILE A N 1
ATOM 1521 C CA . ILE A 1 194 ? 22.651 1.063 -27.278 1.00 88.12 194 ILE A CA 1
ATOM 1522 C C . ILE A 1 194 ? 22.718 1.265 -25.760 1.00 88.12 194 ILE A C 1
ATOM 1524 O O . ILE A 1 194 ? 22.094 0.519 -25.006 1.00 88.12 194 ILE A O 1
ATOM 1528 N N . LYS A 1 195 ? 23.420 2.312 -25.302 1.00 88.25 195 LYS A N 1
ATOM 1529 C CA . LYS A 1 195 ? 23.481 2.643 -23.872 1.00 88.25 195 LYS A CA 1
ATOM 1530 C C . LYS A 1 195 ? 22.101 2.978 -23.297 1.00 88.25 195 LYS A C 1
ATOM 1532 O O . LYS A 1 195 ? 21.748 2.461 -22.244 1.00 88.25 195 LYS A O 1
ATOM 1537 N N . ALA A 1 196 ? 21.322 3.817 -23.981 1.00 89.69 196 ALA A N 1
ATOM 1538 C CA . ALA A 1 196 ? 19.998 4.213 -23.507 1.00 89.69 196 ALA A CA 1
ATOM 1539 C C . ALA A 1 196 ? 19.022 3.027 -23.423 1.00 89.69 196 ALA A C 1
ATOM 1541 O O 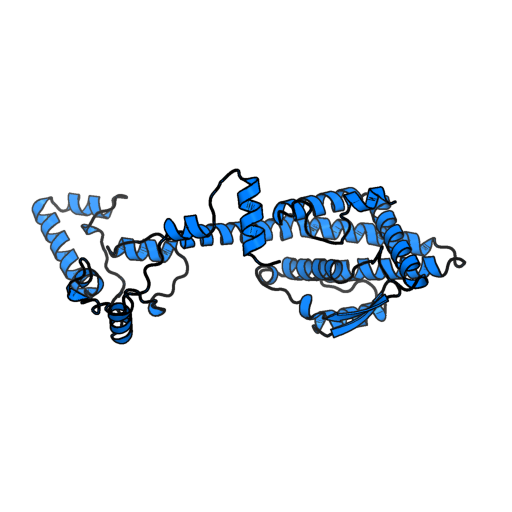. ALA A 1 196 ? 18.301 2.908 -22.436 1.00 89.69 196 ALA A O 1
ATOM 1542 N N . VAL A 1 197 ? 19.034 2.128 -24.414 1.00 90.94 197 VAL A N 1
ATOM 1543 C CA . VAL A 1 197 ? 18.220 0.903 -24.392 1.00 90.94 197 VAL A CA 1
ATOM 1544 C C . VAL A 1 197 ? 18.625 0.016 -23.216 1.00 90.94 197 VAL A C 1
ATOM 1546 O O . VAL A 1 197 ? 17.753 -0.397 -22.459 1.00 90.94 197 VAL A O 1
ATOM 1549 N N . LYS A 1 198 ? 19.930 -0.198 -22.989 1.00 89.75 198 LYS A N 1
ATOM 1550 C CA . LYS A 1 198 ? 20.422 -0.980 -21.843 1.00 89.75 198 LYS A CA 1
ATOM 1551 C C . LYS A 1 198 ? 19.984 -0.378 -20.499 1.00 89.75 198 LYS A C 1
ATOM 1553 O O . LYS A 1 198 ? 19.549 -1.108 -19.611 1.00 89.75 198 LYS A O 1
ATOM 1558 N N . ASP A 1 199 ? 20.066 0.943 -20.341 1.00 90.62 199 ASP A N 1
ATOM 1559 C CA . ASP A 1 199 ? 19.646 1.613 -19.104 1.00 90.62 199 ASP A CA 1
ATOM 1560 C C . ASP A 1 199 ? 18.124 1.482 -18.876 1.00 90.62 199 ASP A C 1
ATOM 1562 O O . ASP A 1 199 ? 17.682 1.231 -17.751 1.00 90.62 199 ASP A O 1
ATOM 1566 N N . VAL A 1 200 ? 17.309 1.607 -19.931 1.00 92.38 200 VAL A N 1
ATOM 1567 C CA . VAL A 1 200 ? 15.849 1.395 -19.860 1.00 92.38 200 VAL A CA 1
ATOM 1568 C C . VAL A 1 200 ? 15.514 -0.068 -19.554 1.00 92.38 200 VAL A C 1
ATOM 1570 O O . VAL A 1 200 ? 14.640 -0.333 -18.725 1.00 92.38 200 VAL A O 1
ATOM 1573 N N . GLU A 1 201 ? 16.238 -1.017 -20.144 1.00 92.56 201 GLU A N 1
ATOM 1574 C CA . GLU A 1 201 ? 16.088 -2.444 -19.864 1.00 92.56 201 GLU A CA 1
ATOM 1575 C C . GLU A 1 201 ? 16.362 -2.738 -18.384 1.00 92.56 201 GLU A C 1
ATOM 1577 O O . GLU A 1 201 ? 15.519 -3.333 -17.713 1.00 92.56 201 GLU A O 1
ATOM 1582 N N . ILE A 1 202 ? 17.482 -2.253 -17.831 1.00 91.81 202 ILE A N 1
ATOM 1583 C CA . ILE A 1 202 ? 17.819 -2.414 -16.407 1.00 91.81 202 ILE A CA 1
ATOM 1584 C C . ILE A 1 202 ? 16.743 -1.781 -15.519 1.00 91.81 202 ILE A C 1
ATOM 1586 O O . ILE A 1 202 ? 16.334 -2.380 -14.519 1.00 91.81 202 ILE A O 1
ATOM 1590 N N . TYR A 1 203 ? 16.256 -0.592 -15.879 1.00 93.00 203 TYR A N 1
ATOM 1591 C CA . TYR A 1 203 ? 15.208 0.112 -15.143 1.00 93.00 203 TYR A CA 1
ATOM 1592 C C . TYR A 1 203 ? 13.907 -0.697 -15.047 1.00 93.00 203 TYR A C 1
ATOM 1594 O O . TYR A 1 203 ? 13.369 -0.877 -13.946 1.00 93.00 203 TYR A O 1
ATOM 1602 N N . LEU A 1 204 ? 13.431 -1.224 -16.179 1.00 94.44 204 LEU A N 1
ATOM 1603 C CA . LEU A 1 204 ? 12.219 -2.041 -16.268 1.00 94.44 204 LEU A CA 1
ATOM 1604 C C . LEU A 1 204 ? 12.415 -3.418 -15.619 1.00 94.44 204 LEU A C 1
ATOM 1606 O O . LEU A 1 204 ? 11.588 -3.858 -14.814 1.00 94.44 204 LEU A O 1
ATOM 1610 N N . ALA A 1 205 ? 13.536 -4.082 -15.907 1.00 94.62 205 ALA A N 1
ATOM 1611 C CA . ALA A 1 205 ? 13.853 -5.407 -15.394 1.00 94.62 205 ALA A CA 1
ATOM 1612 C C . ALA A 1 205 ? 14.029 -5.406 -13.871 1.00 94.62 205 ALA A C 1
ATOM 1614 O O . ALA A 1 205 ? 13.571 -6.339 -13.204 1.00 94.62 205 ALA A O 1
ATOM 1615 N N . MET A 1 206 ? 14.626 -4.358 -13.291 1.00 94.44 206 MET A N 1
ATOM 1616 C CA . MET A 1 206 ? 14.737 -4.214 -11.838 1.00 94.44 206 MET A CA 1
ATOM 1617 C C . MET A 1 206 ? 13.361 -4.030 -11.189 1.00 94.44 206 MET A C 1
ATOM 1619 O O . MET A 1 206 ? 13.030 -4.741 -10.238 1.00 94.44 206 MET A O 1
ATOM 1623 N N . GLY A 1 207 ? 12.517 -3.149 -11.733 1.00 95.31 207 GLY A N 1
ATOM 1624 C CA . GLY A 1 207 ? 11.155 -2.953 -11.233 1.00 95.31 207 GLY A CA 1
ATOM 1625 C C . GLY A 1 207 ? 10.315 -4.233 -11.287 1.00 95.31 207 GLY A C 1
ATOM 1626 O O . GLY A 1 207 ? 9.681 -4.608 -10.296 1.00 95.31 207 GLY A O 1
ATOM 1627 N N . LEU A 1 208 ? 10.387 -4.975 -12.396 1.00 96.38 208 LEU A N 1
ATOM 1628 C CA . LEU A 1 208 ? 9.699 -6.259 -12.539 1.00 96.38 208 LEU A CA 1
ATOM 1629 C C . LEU A 1 208 ? 10.271 -7.329 -11.597 1.00 96.38 208 LEU A C 1
ATOM 1631 O O . LEU A 1 208 ? 9.519 -8.127 -11.029 1.00 96.38 208 LEU A O 1
ATOM 1635 N N . SER A 1 209 ? 11.587 -7.326 -11.373 1.00 95.81 209 SER A N 1
ATOM 1636 C CA . SER A 1 209 ? 12.248 -8.213 -10.410 1.00 95.81 209 SER A CA 1
ATOM 1637 C C . SER A 1 209 ? 11.754 -7.970 -8.984 1.00 95.81 209 SER A C 1
ATOM 1639 O O . SER A 1 209 ? 11.459 -8.922 -8.255 1.00 95.81 209 SER A O 1
ATOM 1641 N N . LEU A 1 210 ? 11.606 -6.701 -8.587 1.00 95.94 210 LEU A N 1
ATOM 1642 C CA . LEU A 1 210 ? 11.070 -6.311 -7.279 1.00 95.94 210 LEU A CA 1
ATOM 1643 C C . LEU A 1 210 ? 9.602 -6.725 -7.133 1.00 95.94 210 LEU A C 1
ATOM 1645 O O . LEU A 1 210 ? 9.220 -7.261 -6.089 1.00 95.94 210 LEU A O 1
ATOM 1649 N N . LEU A 1 211 ? 8.808 -6.560 -8.195 1.00 96.69 211 LEU A N 1
ATOM 1650 C CA . LEU A 1 211 ? 7.392 -6.924 -8.223 1.00 96.69 211 LEU A CA 1
ATOM 1651 C C . LEU A 1 211 ? 7.166 -8.446 -8.150 1.00 96.69 211 LEU A C 1
ATOM 1653 O O . LEU A 1 211 ? 6.269 -8.920 -7.444 1.00 96.69 211 LEU A O 1
ATOM 1657 N N . ARG A 1 212 ? 8.009 -9.230 -8.836 1.00 95.31 212 ARG A N 1
ATOM 1658 C CA . ARG A 1 212 ? 8.006 -10.705 -8.792 1.00 95.31 212 ARG A CA 1
ATOM 1659 C C . ARG A 1 212 ? 8.665 -11.257 -7.524 1.00 95.31 212 ARG A C 1
ATOM 1661 O O . ARG A 1 212 ? 8.349 -12.368 -7.104 1.00 95.31 212 ARG A O 1
ATOM 1668 N N . GLY A 1 213 ? 9.550 -10.485 -6.893 1.00 93.81 213 GLY A N 1
ATOM 1669 C CA . GLY A 1 213 ? 10.349 -10.912 -5.741 1.00 93.81 213 GLY A CA 1
ATOM 1670 C C . GLY A 1 213 ? 11.503 -11.842 -6.121 1.00 93.81 213 GLY A C 1
ATOM 1671 O O . GLY A 1 213 ? 11.995 -12.585 -5.274 1.00 93.81 213 GLY A O 1
ATOM 1672 N N . LYS A 1 214 ? 11.913 -11.830 -7.391 1.00 93.25 214 LYS A N 1
ATOM 1673 C CA . LYS A 1 214 ? 13.005 -12.638 -7.935 1.00 93.25 214 LYS A CA 1
ATOM 1674 C C . LYS A 1 214 ? 13.723 -11.830 -9.008 1.00 93.25 214 LYS A C 1
ATOM 1676 O O . LYS A 1 214 ? 13.061 -11.299 -9.893 1.00 93.25 214 LYS A O 1
ATOM 1681 N N . LEU A 1 215 ? 15.052 -11.813 -8.946 1.00 91.56 215 LEU A N 1
ATOM 1682 C CA . LEU A 1 215 ? 15.892 -11.173 -9.952 1.00 91.56 215 LEU A CA 1
ATOM 1683 C C . LEU A 1 215 ? 15.703 -11.820 -11.333 1.00 91.56 215 LEU A C 1
ATOM 1685 O O . LEU A 1 215 ? 15.753 -13.048 -11.468 1.00 91.56 215 LEU A O 1
ATOM 1689 N N . LEU A 1 216 ? 15.450 -10.981 -12.334 1.00 86.31 216 LEU A N 1
ATOM 1690 C CA . LEU A 1 216 ? 15.432 -11.327 -13.749 1.00 86.31 216 LEU A CA 1
ATOM 1691 C C . LEU A 1 216 ? 16.780 -10.953 -14.364 1.00 86.31 216 LEU A C 1
ATOM 1693 O O . LEU A 1 216 ? 17.282 -9.863 -14.116 1.00 86.31 216 LEU A O 1
ATOM 1697 N N . GLY A 1 217 ? 17.352 -11.855 -15.160 1.00 72.81 217 GLY A N 1
ATOM 1698 C CA . GLY A 1 217 ? 18.673 -11.653 -15.756 1.00 72.81 217 GLY A CA 1
ATOM 1699 C C . GLY A 1 217 ? 19.834 -11.927 -14.793 1.00 72.81 217 GLY A C 1
ATOM 1700 O O . GLY A 1 217 ? 19.642 -12.161 -13.600 1.00 72.81 217 GLY A O 1
ATOM 1701 N N . GLY A 1 218 ? 21.043 -11.959 -15.353 1.00 63.62 218 GLY A N 1
ATOM 1702 C CA . GLY A 1 218 ? 22.299 -12.262 -14.652 1.00 63.62 218 GLY A CA 1
ATOM 1703 C C . GLY A 1 218 ? 23.384 -11.223 -14.927 1.00 63.62 218 GLY A C 1
ATOM 1704 O O . GLY A 1 218 ? 24.554 -11.572 -15.051 1.00 63.62 218 GLY A O 1
ATOM 1705 N N . HIS A 1 219 ? 22.994 -9.960 -15.113 1.00 74.25 219 HIS A N 1
ATOM 1706 C CA . HIS A 1 219 ? 23.951 -8.868 -15.268 1.00 74.25 219 HIS A CA 1
ATOM 1707 C C . HIS A 1 219 ? 24.523 -8.490 -13.897 1.00 74.25 219 HIS A C 1
ATOM 1709 O O . HIS A 1 219 ? 23.773 -8.296 -12.940 1.00 74.25 219 HIS A O 1
ATOM 1715 N N . GLU A 1 220 ? 25.845 -8.340 -13.813 1.00 80.69 220 GLU A N 1
ATOM 1716 C CA . GLU A 1 220 ? 26.563 -7.997 -12.574 1.00 80.69 220 GLU A CA 1
ATOM 1717 C C . GLU A 1 220 ? 26.045 -6.690 -11.936 1.00 80.69 220 GLU A C 1
ATOM 1719 O O . GLU A 1 220 ? 25.883 -6.596 -10.716 1.00 80.69 220 GLU A O 1
ATOM 1724 N N . GLU A 1 221 ? 25.693 -5.706 -12.771 1.00 82.44 221 GLU A N 1
ATOM 1725 C CA . GLU A 1 221 ? 25.091 -4.428 -12.362 1.00 82.44 221 GLU A CA 1
ATOM 1726 C C . GLU A 1 221 ? 23.751 -4.639 -11.629 1.00 82.44 221 GLU A C 1
ATOM 1728 O O . GLU A 1 221 ? 23.513 -4.064 -10.563 1.00 82.44 221 GLU A O 1
ATOM 1733 N N . MET A 1 222 ? 22.893 -5.525 -12.149 1.00 86.69 222 MET A N 1
ATOM 1734 C CA . MET A 1 222 ? 21.599 -5.839 -11.542 1.00 86.69 222 MET A CA 1
ATOM 1735 C C . MET A 1 222 ? 21.747 -6.623 -10.238 1.00 86.69 222 MET A C 1
ATOM 1737 O O . MET A 1 222 ? 21.000 -6.367 -9.296 1.00 86.69 222 MET A O 1
ATOM 1741 N N . GLU A 1 223 ? 22.699 -7.555 -10.150 1.00 89.12 223 GLU A N 1
ATOM 1742 C CA . GLU A 1 223 ? 22.964 -8.304 -8.915 1.00 89.12 223 GLU A CA 1
ATOM 1743 C C . GLU A 1 223 ? 23.460 -7.386 -7.794 1.00 89.12 223 GLU A C 1
ATOM 1745 O O . GLU A 1 223 ? 22.976 -7.464 -6.658 1.00 89.12 223 GLU A O 1
ATOM 1750 N N . THR A 1 224 ? 24.374 -6.472 -8.125 1.00 88.31 224 THR A N 1
ATOM 1751 C CA . THR A 1 224 ? 24.898 -5.474 -7.187 1.00 88.31 224 THR A CA 1
ATOM 1752 C C . THR A 1 224 ? 23.765 -4.596 -6.663 1.00 88.31 224 THR A C 1
ATOM 1754 O O . THR A 1 224 ? 23.564 -4.504 -5.448 1.00 88.31 224 THR A O 1
ATOM 1757 N N . LEU A 1 225 ? 22.949 -4.048 -7.565 1.00 88.62 225 LEU A N 1
ATOM 1758 C CA . LEU A 1 225 ? 21.810 -3.203 -7.224 1.00 88.62 225 LEU A CA 1
ATOM 1759 C C . LEU A 1 225 ? 20.746 -3.948 -6.402 1.00 88.62 225 LEU A C 1
ATOM 1761 O O . LEU A 1 225 ? 20.281 -3.454 -5.374 1.00 88.62 225 LEU A O 1
ATOM 1765 N N . TRP A 1 226 ? 20.402 -5.171 -6.804 1.00 91.62 226 TRP A N 1
ATOM 1766 C CA . TRP A 1 226 ? 19.482 -6.037 -6.069 1.00 91.62 226 TRP A CA 1
ATOM 1767 C C . TRP A 1 226 ? 19.969 -6.280 -4.638 1.00 91.62 226 TRP A C 1
ATOM 1769 O O . TRP A 1 226 ? 19.197 -6.187 -3.680 1.00 91.62 226 TRP A O 1
ATOM 1779 N N . SER A 1 227 ? 21.268 -6.541 -4.472 1.00 90.56 227 SER A N 1
ATOM 1780 C CA . SER A 1 227 ? 21.873 -6.732 -3.157 1.00 90.56 227 SER A CA 1
ATOM 1781 C C . SER A 1 227 ? 21.836 -5.454 -2.309 1.00 90.56 227 SER A C 1
ATOM 1783 O O . SER A 1 227 ? 21.560 -5.534 -1.109 1.00 90.56 227 SER A O 1
ATOM 1785 N N . ALA A 1 228 ? 22.054 -4.279 -2.907 1.00 90.12 228 ALA A N 1
ATOM 1786 C CA . ALA A 1 228 ? 21.989 -2.995 -2.214 1.00 90.12 228 ALA A CA 1
ATOM 1787 C C . ALA A 1 228 ? 20.564 -2.704 -1.717 1.00 90.12 228 ALA A C 1
ATOM 1789 O O . ALA A 1 228 ? 20.380 -2.334 -0.552 1.00 90.12 228 ALA A O 1
ATOM 1790 N N . ILE A 1 229 ? 19.558 -2.985 -2.555 1.00 90.62 229 ILE A N 1
ATOM 1791 C CA . ILE A 1 229 ? 18.137 -2.847 -2.217 1.00 90.62 229 ILE A CA 1
ATOM 1792 C C . ILE A 1 229 ? 17.746 -3.774 -1.064 1.00 90.62 229 ILE A C 1
ATOM 1794 O O . ILE A 1 229 ? 17.152 -3.327 -0.081 1.00 90.62 229 ILE A O 1
ATOM 1798 N N . LEU A 1 230 ? 18.089 -5.063 -1.151 1.00 89.62 230 LEU A N 1
ATOM 1799 C CA . LEU A 1 230 ? 17.728 -6.036 -0.116 1.00 89.62 230 LEU A CA 1
ATOM 1800 C C . LEU A 1 230 ? 18.405 -5.760 1.230 1.00 89.62 230 LEU A C 1
ATOM 1802 O O . LEU A 1 230 ? 17.831 -6.073 2.272 1.00 89.62 230 LEU A O 1
ATOM 1806 N N . ASN A 1 231 ? 19.603 -5.178 1.212 1.00 91.50 231 ASN A N 1
ATOM 1807 C CA . ASN A 1 231 ? 20.338 -4.823 2.422 1.00 91.50 231 ASN A CA 1
ATOM 1808 C C . ASN A 1 231 ? 20.015 -3.414 2.949 1.00 91.50 231 ASN A C 1
ATOM 1810 O O . ASN A 1 231 ? 20.651 -2.997 3.916 1.00 91.50 231 ASN A O 1
ATOM 1814 N N . GLU A 1 232 ? 19.062 -2.694 2.341 1.00 91.38 232 GLU A N 1
ATOM 1815 C CA . GLU A 1 232 ? 18.656 -1.335 2.741 1.00 91.38 232 GLU A CA 1
ATOM 1816 C C . GLU A 1 232 ? 19.852 -0.359 2.814 1.00 91.38 232 GLU A C 1
ATOM 1818 O O . GLU A 1 232 ? 19.907 0.508 3.687 1.00 91.38 232 GLU A O 1
ATOM 1823 N N . ARG A 1 233 ? 20.852 -0.530 1.935 1.00 89.50 233 ARG A N 1
ATOM 1824 C CA . ARG A 1 233 ? 22.082 0.276 1.954 1.00 89.50 233 ARG A CA 1
ATOM 1825 C C . ARG A 1 233 ? 21.919 1.547 1.137 1.00 89.50 233 ARG A C 1
ATOM 1827 O O . ARG A 1 233 ? 21.151 1.601 0.184 1.00 89.50 233 ARG A O 1
ATOM 1834 N N . THR A 1 234 ? 22.682 2.568 1.496 1.00 90.00 234 THR A N 1
ATOM 1835 C CA . THR A 1 234 ? 22.919 3.691 0.595 1.00 90.00 234 THR A CA 1
ATOM 1836 C C . THR A 1 234 ? 24.016 3.294 -0.378 1.00 90.00 234 THR A C 1
ATOM 1838 O O . THR A 1 234 ? 25.099 2.914 0.068 1.00 90.00 234 THR A O 1
ATOM 1841 N N . ASP A 1 235 ? 23.738 3.369 -1.675 1.00 88.38 235 ASP A N 1
ATOM 1842 C CA . ASP A 1 235 ? 24.712 3.025 -2.708 1.00 88.38 235 ASP A CA 1
ATOM 1843 C C . ASP A 1 235 ? 24.629 3.975 -3.906 1.00 88.38 235 ASP A C 1
ATOM 1845 O O . ASP A 1 235 ? 23.642 4.697 -4.089 1.00 88.38 235 ASP A O 1
ATOM 1849 N N . GLY A 1 236 ? 25.697 4.006 -4.695 1.00 84.75 236 GLY A N 1
ATOM 1850 C CA . GLY A 1 236 ? 25.721 4.699 -5.975 1.00 84.75 236 GLY A CA 1
ATOM 1851 C C . GLY A 1 236 ? 25.043 3.855 -7.046 1.00 84.75 236 GLY A C 1
ATOM 1852 O O . GLY A 1 236 ? 25.323 2.666 -7.167 1.00 84.75 236 GLY A O 1
ATOM 1853 N N . ILE A 1 237 ? 24.175 4.472 -7.842 1.00 85.38 237 ILE A N 1
ATOM 1854 C CA . ILE A 1 237 ? 23.721 3.894 -9.105 1.00 85.38 237 ILE A CA 1
ATOM 1855 C C . ILE A 1 237 ? 24.163 4.801 -10.245 1.00 85.38 237 ILE A C 1
ATOM 1857 O O . ILE A 1 237 ? 23.999 6.020 -10.167 1.00 85.38 237 ILE A O 1
ATOM 1861 N N . ASP A 1 238 ? 24.711 4.193 -11.290 1.00 84.88 238 ASP A N 1
ATOM 1862 C CA . ASP A 1 238 ? 24.902 4.826 -12.589 1.00 84.88 238 ASP A CA 1
ATOM 1863 C C . ASP A 1 238 ? 23.828 4.265 -13.519 1.00 84.88 238 ASP A C 1
ATOM 1865 O O . ASP A 1 238 ? 23.890 3.115 -13.944 1.00 84.88 238 ASP A O 1
ATOM 1869 N N . LEU A 1 239 ? 22.773 5.048 -13.725 1.00 82.56 239 LEU A N 1
ATOM 1870 C CA . LEU A 1 239 ? 21.671 4.691 -14.611 1.00 82.56 239 LEU A CA 1
ATOM 1871 C C . LEU A 1 239 ? 21.185 5.960 -15.299 1.00 82.56 239 LEU A C 1
ATOM 1873 O O . LEU A 1 239 ? 20.961 6.968 -14.620 1.00 82.56 239 LEU A O 1
ATOM 1877 N N . PHE A 1 240 ? 20.998 5.897 -16.616 1.00 83.00 240 PHE A N 1
ATOM 1878 C CA . PHE A 1 240 ? 20.728 7.040 -17.492 1.00 83.00 240 PHE A CA 1
ATOM 1879 C C . PHE A 1 240 ? 21.914 8.020 -17.581 1.00 83.00 240 PHE A C 1
ATOM 1881 O O . PHE A 1 240 ? 21.724 9.228 -17.720 1.00 83.00 240 PHE A O 1
ATOM 1888 N N . SER A 1 241 ? 23.148 7.501 -17.472 1.00 73.62 241 SER A N 1
ATOM 1889 C CA . SER A 1 241 ? 24.406 8.275 -17.339 1.00 73.62 241 SER A CA 1
ATOM 1890 C C . SER A 1 241 ? 24.380 9.350 -16.255 1.00 73.62 241 SER A C 1
ATOM 1892 O O . SER A 1 241 ? 25.014 10.397 -16.380 1.00 73.62 241 SER A O 1
ATOM 1894 N N . ALA A 1 242 ? 23.617 9.107 -15.197 1.00 74.81 242 ALA A N 1
ATOM 1895 C CA . ALA A 1 242 ? 23.562 9.971 -14.039 1.00 74.81 242 ALA A CA 1
ATOM 1896 C C . ALA A 1 242 ? 23.972 9.167 -12.813 1.00 74.81 242 ALA A C 1
ATOM 1898 O O . ALA A 1 242 ? 23.186 8.381 -12.277 1.00 74.81 242 ALA A O 1
ATOM 1899 N N . GLU A 1 243 ? 25.191 9.417 -12.340 1.00 80.69 243 GLU A N 1
ATOM 1900 C CA . GLU A 1 243 ? 25.618 8.937 -11.034 1.00 80.69 243 GLU A CA 1
ATOM 1901 C C . GLU A 1 243 ? 24.771 9.608 -9.953 1.00 80.69 243 GLU A C 1
ATOM 1903 O O . GLU A 1 243 ? 24.756 10.834 -9.788 1.00 80.69 243 GLU A O 1
ATOM 1908 N N . ARG A 1 244 ? 24.052 8.788 -9.193 1.00 83.06 244 ARG A N 1
ATOM 1909 C CA . ARG A 1 244 ? 23.236 9.239 -8.069 1.00 83.06 244 ARG A CA 1
ATOM 1910 C C . ARG A 1 244 ? 23.431 8.317 -6.885 1.00 83.06 244 ARG A C 1
ATOM 1912 O O . ARG A 1 244 ? 23.413 7.098 -7.005 1.00 83.06 244 ARG A O 1
ATOM 1919 N N . THR A 1 245 ? 23.583 8.918 -5.715 1.00 88.75 245 THR A N 1
ATOM 1920 C CA . THR A 1 245 ? 23.541 8.190 -4.452 1.00 88.75 245 THR A CA 1
ATOM 1921 C C . THR A 1 245 ? 22.087 8.009 -4.040 1.00 88.75 245 THR A C 1
ATOM 1923 O O . THR A 1 245 ? 21.374 8.992 -3.827 1.00 88.75 245 THR A O 1
ATOM 1926 N N . VAL A 1 246 ? 21.650 6.759 -3.922 1.00 89.19 246 VAL A N 1
ATOM 1927 C CA . VAL A 1 246 ? 20.288 6.401 -3.526 1.00 89.19 246 VAL A CA 1
ATOM 1928 C C . VAL A 1 246 ? 20.315 5.702 -2.175 1.00 89.19 246 VAL A C 1
ATOM 1930 O O . VAL A 1 246 ? 21.081 4.770 -1.951 1.00 89.19 246 VAL A O 1
ATOM 1933 N N . ASP A 1 247 ? 19.453 6.150 -1.263 1.00 92.38 247 ASP A N 1
ATOM 1934 C CA . ASP A 1 247 ? 19.207 5.471 0.006 1.00 92.38 247 ASP A CA 1
ATOM 1935 C C . ASP A 1 247 ? 18.110 4.410 -0.162 1.00 92.38 247 ASP A C 1
ATOM 1937 O O . ASP A 1 247 ? 16.914 4.722 -0.141 1.00 92.38 247 ASP A O 1
ATOM 1941 N N . PHE A 1 248 ? 18.505 3.140 -0.304 1.00 92.81 248 PHE A N 1
ATOM 1942 C CA . PHE A 1 248 ? 17.547 2.053 -0.493 1.00 92.81 248 PHE A CA 1
ATOM 1943 C C . PHE A 1 248 ? 16.764 1.678 0.772 1.00 92.81 248 PHE A C 1
ATOM 1945 O O . PHE A 1 248 ? 15.814 0.897 0.687 1.00 92.81 248 PHE A O 1
ATOM 1952 N N . SER A 1 249 ? 17.053 2.276 1.935 1.00 92.88 249 SER A N 1
ATOM 1953 C CA . SER A 1 249 ? 16.202 2.125 3.127 1.00 92.88 249 SER A CA 1
ATOM 1954 C C . SER A 1 249 ? 14.778 2.676 2.921 1.00 92.88 249 SER A C 1
ATOM 1956 O O . SER A 1 249 ? 13.837 2.312 3.642 1.00 92.88 249 SER A O 1
ATOM 1958 N N . GLN A 1 250 ? 14.586 3.514 1.895 1.00 91.75 250 GLN A N 1
ATOM 1959 C CA . GLN A 1 250 ? 13.279 4.011 1.468 1.00 91.75 250 GLN A CA 1
ATOM 1960 C C . GLN A 1 250 ? 12.386 2.912 0.870 1.00 91.75 250 GLN A C 1
ATOM 1962 O O . GLN A 1 250 ? 11.167 2.998 0.992 1.00 91.75 250 GLN A O 1
ATOM 1967 N N . LEU A 1 251 ? 12.964 1.837 0.314 1.00 94.06 251 LEU A N 1
ATOM 1968 C CA . LEU A 1 251 ? 12.218 0.696 -0.239 1.00 94.06 251 LEU A CA 1
ATOM 1969 C C . LEU A 1 251 ? 11.729 -0.278 0.848 1.00 94.06 251 LEU A C 1
ATOM 1971 O O . LEU A 1 251 ? 11.053 -1.265 0.547 1.00 94.06 251 LEU A O 1
ATOM 1975 N N . LYS A 1 252 ? 12.039 -0.022 2.126 1.00 94.56 252 LYS A N 1
ATOM 1976 C CA . LYS A 1 252 ? 11.547 -0.819 3.253 1.00 94.56 252 LYS A CA 1
ATOM 1977 C C . LYS A 1 252 ? 10.025 -0.660 3.407 1.00 94.56 252 LYS A C 1
ATOM 1979 O O . LYS A 1 252 ? 9.590 0.448 3.732 1.00 94.56 252 LYS A O 1
ATOM 1984 N N . PRO A 1 253 ? 9.219 -1.736 3.271 1.00 95.19 253 PRO A N 1
ATOM 1985 C CA . PRO A 1 253 ? 7.763 -1.660 3.408 1.00 95.19 253 PRO A CA 1
ATOM 1986 C C . PRO A 1 253 ? 7.315 -1.153 4.786 1.00 95.19 253 PRO A C 1
ATOM 1988 O O . PRO A 1 253 ? 7.874 -1.544 5.814 1.00 95.19 253 PRO A O 1
ATOM 1991 N N . ARG A 1 254 ? 6.286 -0.295 4.815 1.00 92.56 254 ARG A N 1
ATOM 1992 C CA . ARG A 1 254 ? 5.733 0.348 6.027 1.00 92.56 254 ARG A CA 1
ATOM 1993 C C . ARG A 1 254 ? 4.203 0.353 5.984 1.00 92.56 254 ARG A C 1
ATOM 1995 O O . ARG A 1 254 ? 3.615 0.158 4.930 1.00 92.56 254 ARG A O 1
ATOM 2002 N N . GLY A 1 255 ? 3.551 0.581 7.124 1.00 92.94 255 GLY A N 1
ATOM 2003 C CA . GLY A 1 255 ? 2.087 0.677 7.181 1.00 92.94 255 GLY A CA 1
ATOM 2004 C C . GLY A 1 255 ? 1.394 -0.594 6.680 1.00 92.94 255 GLY A C 1
ATOM 2005 O O . GLY A 1 255 ? 1.812 -1.709 7.017 1.00 92.94 255 GLY A O 1
ATOM 2006 N N . HIS A 1 256 ? 0.348 -0.438 5.864 1.00 93.62 256 HIS A N 1
ATOM 2007 C CA . HIS A 1 256 ? -0.406 -1.568 5.321 1.00 93.62 256 HIS A CA 1
ATOM 2008 C C . HIS A 1 256 ? 0.392 -2.437 4.353 1.00 93.62 256 HIS A C 1
ATOM 2010 O O . HIS A 1 256 ? 0.084 -3.621 4.242 1.00 93.62 256 HIS A O 1
ATOM 2016 N N . TYR A 1 257 ? 1.476 -1.926 3.763 1.00 96.19 257 TYR A N 1
ATOM 2017 C CA . TYR A 1 257 ? 2.328 -2.713 2.871 1.00 96.19 257 TYR A CA 1
ATOM 2018 C C . TYR A 1 257 ? 3.026 -3.888 3.565 1.00 96.19 257 TYR A C 1
ATOM 2020 O O . TYR A 1 257 ? 3.563 -4.775 2.913 1.00 96.19 257 TYR A O 1
ATOM 2028 N N . THR A 1 258 ? 3.016 -3.926 4.901 1.00 96.12 258 THR A N 1
ATOM 2029 C CA . THR A 1 258 ? 3.562 -5.042 5.686 1.00 96.12 258 THR A CA 1
ATOM 2030 C C . THR A 1 258 ? 2.596 -6.223 5.842 1.00 96.12 258 THR A C 1
ATOM 2032 O O . THR A 1 258 ? 3.021 -7.284 6.302 1.00 96.12 258 THR A O 1
ATOM 2035 N N . LYS A 1 259 ? 1.319 -6.069 5.454 1.00 93.19 259 LYS A N 1
ATOM 2036 C CA . LYS A 1 259 ? 0.248 -7.057 5.678 1.00 93.19 259 LYS A CA 1
ATOM 2037 C C . LYS A 1 259 ? 0.370 -8.314 4.810 1.00 93.19 259 LYS A C 1
ATOM 2039 O O . LYS A 1 259 ? -0.047 -9.381 5.253 1.00 93.19 259 LYS A O 1
ATOM 2044 N N . SER A 1 260 ? 0.932 -8.207 3.606 1.00 95.44 260 SER A N 1
ATOM 2045 C CA . SER A 1 260 ? 1.046 -9.319 2.656 1.00 95.44 260 SER A CA 1
ATOM 2046 C C . SER A 1 260 ? 2.348 -9.235 1.855 1.00 95.44 260 SER A C 1
ATOM 2048 O O . SER A 1 260 ? 2.960 -8.175 1.741 1.00 95.44 260 SER A O 1
ATOM 2050 N N . GLU A 1 261 ? 2.810 -10.361 1.307 1.00 95.50 261 GLU A N 1
ATOM 2051 C CA . GLU A 1 261 ? 3.998 -10.358 0.446 1.00 95.50 261 GLU A CA 1
ATOM 2052 C C . GLU A 1 261 ? 3.772 -9.646 -0.904 1.00 95.50 261 GLU A C 1
ATOM 2054 O O . GLU A 1 261 ? 4.662 -8.897 -1.310 1.00 95.50 261 GLU A O 1
ATOM 2059 N N . PRO A 1 262 ? 2.614 -9.792 -1.588 1.00 95.81 262 PRO A N 1
ATOM 2060 C CA . PRO A 1 262 ? 2.290 -8.984 -2.766 1.00 95.81 262 PRO A CA 1
ATOM 2061 C C . PRO A 1 262 ? 2.416 -7.478 -2.522 1.00 95.81 262 PRO A C 1
ATOM 2063 O O . PRO A 1 262 ? 3.088 -6.807 -3.302 1.00 95.81 262 PRO A O 1
ATOM 2066 N N . LEU A 1 263 ? 1.882 -6.961 -1.409 1.00 96.56 263 LEU A N 1
ATOM 2067 C CA . LEU A 1 263 ? 1.970 -5.537 -1.080 1.00 96.56 263 LEU A CA 1
ATOM 2068 C C . LEU A 1 263 ? 3.405 -5.067 -0.825 1.00 96.56 263 LEU A C 1
ATOM 2070 O O . LEU A 1 263 ? 3.783 -3.982 -1.261 1.00 96.56 263 LEU A O 1
ATOM 2074 N N . LYS A 1 264 ? 4.240 -5.875 -0.157 1.00 96.81 264 LYS A N 1
ATOM 2075 C CA . LYS A 1 264 ? 5.663 -5.534 0.025 1.00 96.81 264 LYS A CA 1
ATOM 2076 C C . LYS A 1 264 ? 6.390 -5.413 -1.311 1.00 96.81 264 LYS A C 1
ATOM 2078 O O . LYS A 1 264 ? 7.230 -4.530 -1.472 1.00 96.81 264 LYS A O 1
ATOM 2083 N N . ARG A 1 265 ? 6.099 -6.319 -2.248 1.00 96.69 265 ARG A N 1
ATOM 2084 C CA . ARG A 1 265 ? 6.693 -6.320 -3.591 1.00 96.69 265 ARG A CA 1
ATOM 2085 C C . ARG A 1 265 ? 6.195 -5.148 -4.429 1.00 96.69 265 ARG A C 1
ATOM 2087 O O . ARG A 1 265 ? 7.015 -4.460 -5.028 1.00 96.69 265 ARG A O 1
ATOM 2094 N N . TYR A 1 266 ? 4.888 -4.885 -4.392 1.00 96.81 266 TYR A N 1
ATOM 2095 C CA . TYR A 1 266 ? 4.273 -3.707 -5.001 1.00 96.81 266 TYR A CA 1
ATOM 2096 C C . TYR A 1 266 ? 4.947 -2.419 -4.525 1.00 96.81 266 TYR A C 1
ATOM 2098 O O . TYR A 1 266 ? 5.442 -1.643 -5.334 1.00 96.81 266 TYR A O 1
ATOM 2106 N N . PHE A 1 267 ? 5.052 -2.248 -3.204 1.00 96.31 267 PHE A N 1
ATOM 2107 C CA . PHE A 1 267 ? 5.676 -1.082 -2.588 1.00 96.31 267 PHE A CA 1
ATOM 2108 C C . PHE A 1 267 ? 7.110 -0.873 -3.078 1.00 96.31 267 PHE A C 1
ATOM 2110 O O . PHE A 1 267 ? 7.468 0.227 -3.481 1.00 96.31 267 PHE A O 1
ATOM 2117 N N . ARG A 1 268 ? 7.935 -1.927 -3.081 1.00 96.12 268 ARG A N 1
ATOM 2118 C CA . ARG A 1 268 ? 9.327 -1.841 -3.550 1.00 96.12 268 ARG A CA 1
ATOM 2119 C C . ARG A 1 268 ? 9.419 -1.436 -5.019 1.00 96.12 268 ARG A C 1
ATOM 2121 O O . ARG A 1 268 ? 10.257 -0.602 -5.342 1.00 96.12 268 ARG A O 1
ATOM 2128 N N . ALA A 1 269 ? 8.574 -2.007 -5.877 1.00 96.31 269 ALA A N 1
ATOM 2129 C CA . ALA A 1 269 ? 8.535 -1.667 -7.296 1.00 96.31 269 ALA A CA 1
ATOM 2130 C C . ALA A 1 269 ? 8.096 -0.209 -7.513 1.00 96.31 269 ALA A C 1
ATOM 2132 O O . ALA A 1 269 ? 8.781 0.537 -8.202 1.00 96.31 269 ALA A O 1
ATOM 2133 N N . MET A 1 270 ? 7.022 0.237 -6.857 1.00 94.50 270 MET A N 1
ATOM 2134 C CA . MET A 1 270 ? 6.568 1.630 -6.946 1.00 94.50 270 MET A CA 1
ATOM 2135 C C . MET A 1 270 ? 7.603 2.620 -6.402 1.00 94.50 270 MET A C 1
ATOM 2137 O O . MET A 1 270 ? 7.857 3.649 -7.021 1.00 94.50 270 MET A O 1
ATOM 2141 N N . MET A 1 271 ? 8.255 2.303 -5.279 1.00 94.06 271 MET A N 1
ATOM 2142 C CA . MET A 1 271 ? 9.329 3.135 -4.728 1.00 94.06 271 MET A CA 1
ATOM 2143 C C . MET A 1 271 ? 10.545 3.199 -5.656 1.00 94.06 271 MET A C 1
ATOM 2145 O O . MET A 1 271 ? 11.153 4.260 -5.770 1.00 94.06 271 MET A O 1
ATOM 2149 N N . TRP A 1 272 ? 10.894 2.097 -6.327 1.00 94.12 272 TRP A N 1
ATOM 2150 C CA . TRP A 1 272 ? 11.945 2.085 -7.345 1.00 94.12 272 TRP A CA 1
ATOM 2151 C C . TRP A 1 272 ? 11.649 3.103 -8.450 1.00 94.12 272 TRP A C 1
ATOM 2153 O O . TRP A 1 272 ? 12.472 3.986 -8.685 1.00 94.12 272 TRP A O 1
ATOM 2163 N N . PHE A 1 273 ? 10.451 3.057 -9.037 1.00 91.94 273 PHE A N 1
ATOM 2164 C CA . PHE A 1 273 ? 10.041 4.000 -10.083 1.00 91.94 273 PHE A CA 1
ATOM 2165 C C . PHE A 1 273 ? 9.913 5.449 -9.582 1.00 91.94 273 PHE A C 1
ATOM 2167 O O . PHE A 1 273 ? 10.227 6.380 -10.316 1.00 91.94 273 PHE A O 1
ATOM 2174 N N . GLY A 1 274 ? 9.526 5.662 -8.320 1.00 88.75 274 GLY A N 1
ATOM 2175 C CA . GLY A 1 274 ? 9.449 7.005 -7.732 1.00 88.75 274 GLY A CA 1
ATOM 2176 C C . GLY A 1 274 ? 10.812 7.638 -7.417 1.00 88.75 274 GLY A C 1
ATOM 2177 O O . GLY A 1 274 ? 10.975 8.854 -7.503 1.00 88.75 274 GLY A O 1
ATOM 2178 N N . ILE A 1 275 ? 11.812 6.832 -7.048 1.00 87.19 275 ILE A N 1
ATOM 2179 C CA . ILE A 1 275 ? 13.160 7.318 -6.711 1.00 87.19 275 ILE A CA 1
ATOM 2180 C C . ILE A 1 275 ? 14.011 7.488 -7.971 1.00 87.19 275 ILE A C 1
ATOM 2182 O O . ILE A 1 275 ? 14.756 8.465 -8.112 1.00 87.19 275 ILE A O 1
ATOM 2186 N N . VAL A 1 276 ? 13.927 6.524 -8.884 1.00 87.19 276 VAL A N 1
ATOM 2187 C CA . VAL A 1 276 ? 14.785 6.434 -10.061 1.00 87.19 276 VAL A CA 1
ATOM 2188 C C . VAL A 1 276 ? 14.133 7.182 -11.222 1.00 87.19 276 VAL A C 1
ATOM 2190 O O . VAL A 1 276 ? 13.631 6.597 -12.168 1.00 87.19 276 VAL A O 1
ATOM 2193 N N . ASN A 1 277 ? 14.147 8.513 -11.142 1.00 80.06 277 ASN A N 1
ATOM 2194 C CA . ASN A 1 277 ? 13.578 9.384 -12.175 1.00 80.06 277 ASN A CA 1
ATOM 2195 C C . ASN A 1 277 ? 14.508 9.617 -13.379 1.00 80.06 277 ASN A C 1
ATOM 2197 O O . ASN A 1 277 ? 15.730 9.441 -13.292 1.00 80.06 277 ASN A O 1
ATOM 2201 N N . LEU A 1 278 ? 13.883 10.046 -14.479 1.00 80.00 278 LEU A N 1
ATOM 2202 C CA . LEU A 1 278 ? 14.485 10.602 -15.691 1.00 80.00 278 LEU A CA 1
ATOM 2203 C C . LEU A 1 278 ? 14.330 12.128 -15.637 1.00 80.00 278 LEU A C 1
ATOM 2205 O O . LEU A 1 278 ? 13.211 12.622 -15.501 1.00 80.00 278 LEU A O 1
ATOM 2209 N N . ARG A 1 279 ? 15.421 12.899 -15.718 1.00 72.81 279 ARG A N 1
ATOM 2210 C CA . ARG A 1 279 ? 15.335 14.369 -15.712 1.00 72.81 279 ARG A CA 1
ATOM 2211 C C . ARG A 1 279 ? 15.330 14.886 -17.143 1.00 72.81 279 ARG A C 1
ATOM 2213 O O . ARG A 1 279 ? 16.349 14.877 -17.822 1.00 72.81 279 ARG A O 1
ATOM 2220 N N . ILE A 1 280 ? 14.168 15.364 -17.576 1.00 66.38 280 ILE A N 1
ATOM 2221 C CA . ILE A 1 280 ? 13.944 15.854 -18.945 1.00 66.38 280 ILE A CA 1
ATOM 2222 C C . ILE A 1 280 ? 14.235 17.364 -19.069 1.00 66.38 280 ILE A C 1
ATOM 2224 O O . ILE A 1 280 ? 14.570 17.844 -20.148 1.00 66.38 280 ILE A O 1
ATOM 2228 N N . ALA A 1 281 ? 14.177 18.120 -17.965 1.00 64.25 281 ALA A N 1
ATOM 2229 C CA . ALA A 1 281 ? 14.470 19.554 -17.928 1.00 64.25 281 ALA A CA 1
ATOM 2230 C C . ALA A 1 281 ? 15.266 19.948 -16.668 1.00 64.25 281 ALA A C 1
ATOM 2232 O O . ALA A 1 281 ? 15.106 19.342 -15.607 1.00 64.25 281 ALA A O 1
ATOM 2233 N N . GLY A 1 282 ? 16.121 20.973 -16.777 1.00 64.19 282 GLY A N 1
ATOM 2234 C CA . GLY A 1 282 ? 16.925 21.515 -15.672 1.00 64.19 282 GLY A CA 1
ATOM 2235 C C . GLY A 1 282 ? 18.394 21.758 -16.035 1.00 64.19 282 GLY A C 1
ATOM 2236 O O . GLY A 1 282 ? 18.810 21.522 -17.167 1.00 64.19 282 GLY A O 1
ATOM 2237 N N . ASP A 1 283 ? 19.184 22.230 -15.065 1.00 56.38 283 ASP A N 1
ATOM 2238 C CA . ASP A 1 283 ? 20.613 22.563 -15.219 1.00 56.38 283 ASP A CA 1
ATOM 2239 C C . ASP A 1 283 ? 21.486 21.290 -15.171 1.00 56.38 283 ASP A C 1
ATOM 2241 O O . ASP A 1 283 ? 22.279 21.055 -14.257 1.00 56.38 283 ASP A O 1
ATOM 2245 N N . VAL A 1 284 ? 21.241 20.387 -16.121 1.00 59.09 284 VAL A N 1
ATOM 2246 C CA . VAL A 1 284 ? 21.995 19.145 -16.310 1.00 59.09 284 VAL A CA 1
ATOM 2247 C C . VAL A 1 284 ? 23.175 19.438 -17.243 1.00 59.09 284 VAL A C 1
ATOM 2249 O O . VAL A 1 284 ? 23.060 20.253 -18.161 1.00 59.09 284 VAL A O 1
ATOM 2252 N N . LYS A 1 285 ? 24.324 18.775 -17.046 1.00 62.59 285 LYS A N 1
ATOM 2253 C CA . LYS A 1 285 ? 25.399 18.797 -18.052 1.00 62.59 285 LYS A CA 1
ATOM 2254 C C . LYS A 1 285 ? 24.802 18.401 -19.409 1.00 62.59 285 LYS A C 1
ATOM 2256 O O . LYS A 1 285 ? 24.071 17.418 -19.486 1.00 62.59 285 LYS A O 1
ATOM 2261 N N . GLN A 1 286 ? 25.099 19.166 -20.462 1.00 58.28 286 GLN A N 1
ATOM 2262 C CA . GLN A 1 286 ? 24.436 19.036 -21.771 1.00 58.28 286 GLN A CA 1
ATOM 2263 C C . GLN A 1 286 ? 24.414 17.600 -22.330 1.00 58.28 286 GLN A C 1
ATOM 2265 O O . GLN A 1 286 ? 23.414 17.210 -22.927 1.00 58.28 286 GLN A O 1
ATOM 2270 N N . ASP A 1 287 ? 25.470 16.809 -22.113 1.00 60.38 287 ASP A N 1
ATOM 2271 C CA . ASP A 1 287 ? 25.532 15.421 -22.592 1.00 60.38 287 ASP A CA 1
ATOM 2272 C C . ASP A 1 287 ? 24.650 14.445 -21.786 1.00 60.38 287 ASP A C 1
ATOM 2274 O O . ASP A 1 287 ? 24.042 13.553 -22.382 1.00 60.38 287 ASP A O 1
ATOM 2278 N N . ASP A 1 288 ? 24.505 14.636 -20.469 1.00 65.12 288 ASP A N 1
ATOM 2279 C CA . ASP A 1 288 ? 23.697 13.754 -19.609 1.00 65.12 288 ASP A CA 1
ATOM 2280 C C . ASP A 1 288 ? 22.191 13.982 -19.853 1.00 65.12 288 ASP A C 1
ATOM 2282 O O . ASP A 1 288 ? 21.396 13.041 -19.832 1.00 65.12 288 ASP A O 1
ATOM 2286 N N . GLY A 1 289 ? 21.794 15.227 -20.149 1.00 72.25 289 GLY A N 1
ATOM 2287 C CA . GLY A 1 289 ? 20.402 15.579 -20.456 1.00 72.25 289 GLY A CA 1
ATOM 2288 C C . GLY A 1 289 ? 19.892 14.960 -21.762 1.00 72.25 289 GLY A C 1
ATOM 2289 O O . GLY A 1 289 ? 18.755 14.493 -21.824 1.00 72.25 289 GLY A O 1
ATOM 2290 N N . LEU A 1 290 ? 20.740 14.888 -22.796 1.00 78.44 290 LEU A N 1
ATOM 2291 C CA . LEU A 1 290 ? 20.368 14.275 -24.077 1.00 78.44 290 LEU A CA 1
ATOM 2292 C C . LEU A 1 290 ? 20.161 12.762 -23.963 1.00 78.44 290 LEU A C 1
ATOM 2294 O O . LEU A 1 290 ? 19.241 12.231 -24.584 1.00 78.44 290 LEU A O 1
ATOM 2298 N N . LEU A 1 291 ? 20.984 12.059 -23.176 1.00 82.12 291 LEU A N 1
ATOM 2299 C CA . LEU A 1 291 ? 20.790 10.623 -22.981 1.00 82.12 291 LEU A CA 1
ATOM 2300 C C . LEU A 1 291 ? 19.538 10.328 -22.148 1.00 82.12 291 LEU A C 1
ATOM 2302 O O . LEU A 1 291 ? 18.795 9.413 -22.486 1.00 82.12 291 LEU A O 1
ATOM 2306 N N . GLN A 1 292 ? 19.271 11.102 -21.094 1.00 83.69 292 GLN A N 1
ATOM 2307 C CA . GLN 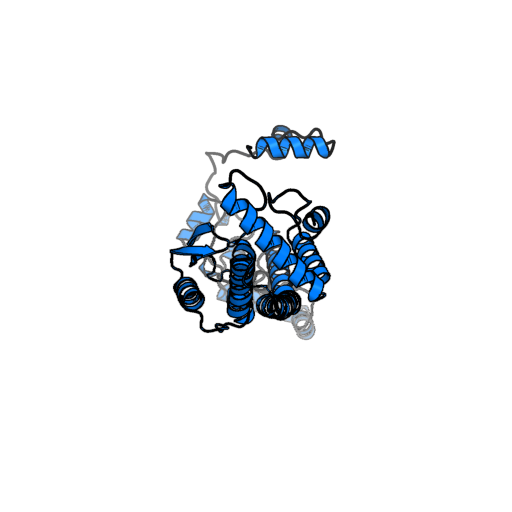A 1 292 ? 18.050 10.941 -20.294 1.00 83.69 292 GLN A CA 1
ATOM 2308 C C . GLN A 1 292 ? 16.782 11.189 -21.116 1.00 83.69 292 GLN A C 1
ATOM 2310 O O . GLN A 1 292 ? 15.807 10.444 -20.987 1.00 83.69 292 GLN A O 1
ATOM 2315 N N . LEU A 1 293 ? 16.807 12.179 -22.013 1.00 84.88 293 LEU A N 1
ATOM 2316 C CA . LEU A 1 293 ? 15.736 12.383 -22.984 1.00 84.88 293 LEU A CA 1
ATOM 2317 C C . LEU A 1 293 ? 15.589 11.168 -23.911 1.00 84.88 293 LEU A C 1
ATOM 2319 O O . LEU A 1 293 ? 14.480 10.674 -24.088 1.00 84.88 293 LEU A O 1
ATOM 2323 N N . LEU A 1 294 ? 16.697 10.639 -24.442 1.00 87.12 294 LEU A N 1
ATOM 2324 C CA . LEU A 1 294 ? 16.678 9.446 -25.293 1.00 87.12 294 LEU A CA 1
ATOM 2325 C C . LEU A 1 294 ? 16.102 8.221 -24.562 1.00 87.12 294 LEU A C 1
ATOM 2327 O O . LEU A 1 294 ? 15.279 7.512 -25.131 1.00 87.12 294 LEU A O 1
ATOM 2331 N N . CYS A 1 295 ? 16.468 8.009 -23.295 1.00 89.25 295 CYS A N 1
ATOM 2332 C CA . CYS A 1 295 ? 15.903 6.946 -22.458 1.00 89.25 295 CYS A CA 1
ATOM 2333 C C . CYS A 1 295 ? 14.391 7.128 -22.266 1.00 89.25 295 CYS A C 1
ATOM 2335 O O . CYS A 1 295 ? 13.643 6.158 -22.325 1.00 89.25 295 CYS A O 1
ATOM 2337 N N . SER A 1 296 ? 13.935 8.371 -22.082 1.00 87.75 296 SER A N 1
ATOM 2338 C CA . SER A 1 296 ? 12.508 8.692 -21.941 1.00 87.75 296 SER A CA 1
ATOM 2339 C C . SER A 1 296 ? 11.733 8.384 -23.225 1.00 87.75 296 SER A C 1
ATOM 2341 O O . SER A 1 296 ? 10.673 7.768 -23.170 1.00 87.75 296 SER A O 1
ATOM 2343 N N . VAL A 1 297 ? 12.289 8.749 -24.386 1.00 88.44 297 VAL A N 1
ATOM 2344 C CA . VAL A 1 297 ? 11.700 8.441 -25.699 1.00 88.44 297 VAL A CA 1
ATOM 2345 C C . VAL A 1 297 ? 11.649 6.932 -25.935 1.00 88.44 297 VAL A C 1
ATOM 2347 O O . VAL A 1 297 ? 10.611 6.423 -26.342 1.00 88.44 297 VAL A O 1
ATOM 2350 N N . ILE A 1 298 ? 12.727 6.200 -25.635 1.00 90.56 298 ILE A N 1
ATOM 2351 C CA . ILE A 1 298 ? 12.759 4.734 -25.763 1.00 90.56 298 ILE A CA 1
ATOM 2352 C C . ILE A 1 298 ? 11.715 4.087 -24.853 1.00 90.56 298 ILE A C 1
ATOM 2354 O O . ILE A 1 298 ? 10.983 3.209 -25.303 1.00 90.56 298 ILE A O 1
ATOM 2358 N N . LEU A 1 299 ? 11.613 4.527 -23.596 1.00 91.19 299 LEU A N 1
ATOM 2359 C CA . LEU A 1 299 ? 10.629 4.008 -22.651 1.00 91.19 299 LEU A CA 1
ATOM 2360 C C . LEU A 1 299 ? 9.197 4.208 -23.165 1.00 91.19 299 LEU A C 1
ATOM 2362 O O . LEU A 1 299 ? 8.400 3.274 -23.126 1.00 91.19 299 LEU A O 1
ATOM 2366 N N . VAL A 1 300 ? 8.878 5.396 -23.686 1.00 89.69 300 VAL A N 1
ATOM 2367 C CA . VAL A 1 300 ? 7.553 5.667 -24.259 1.00 89.69 300 VAL A CA 1
ATOM 2368 C C . VAL A 1 300 ? 7.309 4.894 -25.543 1.00 89.69 300 VAL A C 1
ATOM 2370 O O . VAL A 1 300 ? 6.222 4.350 -25.701 1.00 89.69 300 VAL A O 1
ATOM 2373 N N . ASN A 1 301 ? 8.314 4.742 -26.403 1.00 90.25 301 ASN A N 1
ATOM 2374 C CA . ASN A 1 301 ? 8.192 3.887 -27.577 1.00 90.25 301 ASN A CA 1
ATOM 2375 C C . ASN A 1 301 ? 7.883 2.438 -27.171 1.00 90.25 301 ASN A C 1
ATOM 2377 O O . ASN A 1 301 ? 6.986 1.827 -27.735 1.00 90.25 301 ASN A O 1
ATOM 2381 N N . CYS A 1 302 ? 8.563 1.891 -26.157 1.00 91.12 302 CYS A N 1
ATOM 2382 C CA . CYS A 1 302 ? 8.272 0.543 -25.653 1.00 91.12 302 CYS A CA 1
ATOM 2383 C C . CYS A 1 302 ? 6.840 0.432 -25.100 1.00 91.12 302 CYS A C 1
ATOM 2385 O O . CYS A 1 302 ? 6.178 -0.584 -25.293 1.00 91.12 302 CYS A O 1
ATOM 2387 N N . LEU A 1 303 ? 6.336 1.476 -24.435 1.00 90.62 303 LEU A N 1
ATOM 2388 C CA . LEU A 1 303 ? 4.957 1.525 -23.934 1.00 90.62 303 LEU A CA 1
ATOM 2389 C C . LEU A 1 303 ? 3.912 1.610 -25.055 1.00 90.62 303 LEU A C 1
ATOM 2391 O O . LEU A 1 303 ? 2.830 1.038 -24.928 1.00 90.62 303 LEU A O 1
ATOM 2395 N N . GLN A 1 304 ? 4.220 2.330 -26.134 1.00 89.69 304 GLN A N 1
ATOM 2396 C CA . GLN A 1 304 ? 3.346 2.462 -27.299 1.00 89.69 304 GLN A CA 1
ATOM 2397 C C . GLN A 1 304 ? 3.304 1.168 -28.117 1.00 89.69 304 GLN A C 1
ATOM 2399 O O . GLN A 1 304 ? 2.218 0.687 -28.424 1.00 89.69 304 GLN A O 1
ATOM 2404 N N . GLU A 1 305 ? 4.461 0.569 -28.408 1.00 91.00 305 GLU A N 1
ATOM 2405 C CA . GLU A 1 305 ? 4.543 -0.692 -29.162 1.00 91.00 305 GLU A CA 1
ATOM 2406 C C . GLU A 1 305 ? 3.935 -1.874 -28.390 1.00 91.00 305 GLU A C 1
ATOM 2408 O O . GLU A 1 305 ? 3.357 -2.776 -28.991 1.00 91.00 305 GLU A O 1
ATOM 2413 N N . SER A 1 306 ? 3.981 -1.842 -27.053 1.00 90.50 306 SER A N 1
ATOM 2414 C CA . SER A 1 306 ? 3.331 -2.855 -26.211 1.00 90.50 306 SER A CA 1
ATOM 2415 C C . SER A 1 306 ? 1.817 -2.668 -26.045 1.00 90.50 306 SER A C 1
ATOM 2417 O O . SER A 1 306 ? 1.186 -3.494 -25.387 1.00 90.50 306 SER A O 1
ATOM 2419 N N . ASP A 1 307 ? 1.222 -1.605 -26.604 1.00 90.38 307 ASP A N 1
ATOM 2420 C CA . ASP A 1 307 ? -0.194 -1.238 -26.409 1.00 90.38 307 ASP A CA 1
ATOM 2421 C C . ASP A 1 307 ? -0.565 -1.058 -24.915 1.00 90.38 307 ASP A C 1
ATOM 2423 O O . ASP A 1 307 ? -1.699 -1.273 -24.490 1.00 90.38 307 ASP A O 1
ATOM 2427 N N . ARG A 1 308 ? 0.420 -0.681 -24.080 1.00 89.94 308 ARG A N 1
ATOM 2428 C CA . ARG A 1 308 ? 0.273 -0.489 -22.620 1.00 89.94 308 ARG A CA 1
ATOM 2429 C C . ARG A 1 308 ? 0.235 0.967 -22.189 1.00 89.94 308 ARG A C 1
ATOM 2431 O O . ARG A 1 308 ? 0.087 1.252 -21.000 1.00 89.94 308 ARG A O 1
ATOM 2438 N N . PHE A 1 309 ? 0.358 1.900 -23.125 1.00 87.62 309 PHE A N 1
ATOM 2439 C CA . PHE A 1 309 ? 0.341 3.322 -22.806 1.00 87.62 309 PHE A CA 1
ATOM 2440 C C . PHE A 1 309 ? -0.973 3.748 -22.124 1.00 87.62 309 PHE A C 1
ATOM 2442 O O . PHE A 1 309 ? -0.949 4.409 -21.084 1.00 87.62 309 PHE A O 1
ATOM 2449 N N . ASP A 1 310 ? -2.116 3.293 -22.643 1.00 88.00 310 ASP A N 1
ATOM 2450 C CA . ASP A 1 310 ? -3.432 3.580 -22.057 1.00 88.00 310 ASP A CA 1
ATOM 2451 C C . ASP A 1 310 ? -3.580 2.998 -20.641 1.00 88.00 310 ASP A C 1
ATOM 2453 O O . ASP A 1 310 ? -4.199 3.621 -19.773 1.00 88.00 310 ASP A O 1
ATOM 2457 N N . ASP A 1 311 ? -2.958 1.847 -20.368 1.00 88.81 311 ASP A N 1
ATOM 2458 C CA . ASP A 1 311 ? -2.935 1.250 -19.030 1.00 88.81 311 ASP A CA 1
ATOM 2459 C C . ASP A 1 311 ? -2.159 2.134 -18.041 1.00 88.81 311 ASP A C 1
ATOM 2461 O O . ASP A 1 311 ? -2.595 2.300 -16.900 1.00 88.81 311 ASP A O 1
ATOM 2465 N N . VAL A 1 312 ? -1.048 2.753 -18.466 1.00 88.31 312 VAL A N 1
ATOM 2466 C CA . VAL A 1 312 ? -0.294 3.722 -17.648 1.00 88.31 312 VAL A CA 1
ATOM 2467 C C . VAL A 1 312 ? -1.129 4.969 -17.367 1.00 88.31 312 VAL A C 1
ATOM 2469 O O . VAL A 1 312 ? -1.187 5.420 -16.224 1.00 88.31 312 VAL A O 1
ATOM 2472 N N . VAL A 1 313 ? -1.825 5.503 -18.375 1.00 87.44 313 VAL A N 1
ATOM 2473 C CA . VAL A 1 313 ? -2.725 6.656 -18.203 1.00 87.44 313 VAL A CA 1
ATOM 2474 C C . VAL A 1 313 ? -3.863 6.321 -17.240 1.00 87.44 313 VAL A C 1
ATOM 2476 O O . VAL A 1 313 ? -4.218 7.126 -16.376 1.00 87.44 313 VAL A O 1
ATOM 2479 N N . HIS A 1 314 ? -4.449 5.128 -17.345 1.00 87.31 314 HIS A N 1
ATOM 2480 C CA . HIS A 1 314 ? -5.489 4.689 -16.420 1.00 87.31 314 HIS A CA 1
ATOM 2481 C C . HIS A 1 314 ? -4.952 4.531 -14.992 1.00 87.31 314 HIS A C 1
ATOM 2483 O O . HIS A 1 314 ? -5.595 4.977 -14.038 1.00 87.31 314 HIS A O 1
ATOM 2489 N N . PHE A 1 315 ? -3.762 3.946 -14.850 1.00 88.56 315 PHE A N 1
ATOM 2490 C CA . PHE A 1 315 ? -3.072 3.775 -13.576 1.00 88.56 315 PHE A CA 1
ATOM 2491 C C . PHE A 1 315 ? -2.815 5.123 -12.887 1.00 88.56 315 PHE A C 1
ATOM 2493 O O . PHE A 1 315 ? -3.137 5.281 -11.708 1.00 88.56 315 PHE A O 1
ATOM 2500 N N . ASP A 1 316 ? -2.305 6.110 -13.627 1.00 85.94 316 ASP A N 1
ATOM 2501 C CA . ASP A 1 316 ? -2.051 7.465 -13.129 1.00 85.94 316 ASP A CA 1
ATOM 2502 C C . ASP A 1 316 ? -3.353 8.161 -12.704 1.00 85.94 316 ASP A C 1
ATOM 2504 O O . ASP A 1 316 ? -3.482 8.601 -11.563 1.00 85.94 316 ASP A O 1
ATOM 2508 N N . ASN A 1 317 ? -4.387 8.128 -13.553 1.00 85.19 317 ASN A N 1
ATOM 2509 C CA . ASN A 1 317 ? -5.702 8.695 -13.234 1.00 85.19 317 ASN A CA 1
ATOM 2510 C C . ASN A 1 317 ? -6.310 8.098 -11.953 1.00 85.19 317 ASN A C 1
ATOM 2512 O O . ASN A 1 317 ? -6.916 8.816 -11.147 1.00 85.19 317 ASN A O 1
ATOM 2516 N N . MET A 1 318 ? -6.156 6.785 -11.745 1.00 84.88 318 MET A N 1
ATOM 2517 C CA . MET A 1 318 ? -6.584 6.133 -10.509 1.00 84.88 318 MET A CA 1
ATOM 2518 C C . MET A 1 318 ? -5.826 6.689 -9.301 1.00 84.88 318 MET A C 1
ATOM 2520 O O . MET A 1 318 ? -6.464 7.046 -8.308 1.00 84.88 318 MET A O 1
ATOM 2524 N N . LEU A 1 319 ? -4.500 6.817 -9.379 1.00 83.88 319 LEU A N 1
ATOM 2525 C CA . LEU A 1 319 ? -3.695 7.387 -8.298 1.00 83.88 319 LEU A CA 1
ATOM 2526 C C . LEU A 1 319 ? -4.060 8.849 -8.013 1.00 83.88 319 LEU A C 1
ATOM 2528 O O . LEU A 1 319 ? -4.319 9.189 -6.856 1.00 83.88 319 LEU A O 1
ATOM 2532 N N . SER A 1 320 ? -4.182 9.700 -9.034 1.00 82.25 320 SER A N 1
ATOM 2533 C CA . SER A 1 320 ? -4.554 11.110 -8.854 1.00 82.25 320 SER A CA 1
ATOM 2534 C C . SER A 1 320 ? -5.926 11.259 -8.191 1.00 82.25 320 SER A C 1
ATOM 2536 O O . SER A 1 320 ? -6.113 12.126 -7.332 1.00 82.25 320 SER A O 1
ATOM 2538 N N . SER A 1 321 ? -6.878 10.373 -8.516 1.00 81.69 321 SER A N 1
ATOM 2539 C CA . SER A 1 321 ? -8.205 10.368 -7.886 1.00 81.69 321 SER A CA 1
ATOM 2540 C C . SER A 1 321 ? -8.165 10.042 -6.386 1.00 81.69 321 SER A C 1
ATOM 2542 O O . SER A 1 321 ? -9.004 10.531 -5.627 1.00 81.69 321 SER A O 1
ATOM 2544 N N . LEU A 1 322 ? -7.179 9.249 -5.948 1.00 77.62 322 LEU A N 1
ATOM 2545 C CA . LEU A 1 322 ? -6.996 8.846 -4.551 1.00 77.62 322 LEU A CA 1
ATOM 2546 C C . LEU A 1 322 ? -6.237 9.898 -3.735 1.00 77.62 322 LEU A C 1
ATOM 2548 O O . LEU A 1 322 ? -6.556 10.106 -2.564 1.00 77.62 322 LEU A O 1
ATOM 2552 N N . VAL A 1 323 ? -5.241 10.555 -4.336 1.00 70.69 323 VAL A N 1
ATOM 2553 C CA . VAL A 1 323 ? -4.367 11.527 -3.650 1.00 70.69 323 VAL A CA 1
ATOM 2554 C C . VAL A 1 323 ? -4.969 12.942 -3.647 1.00 70.69 323 VAL A C 1
ATOM 2556 O O . VAL A 1 323 ? -4.539 13.796 -2.874 1.00 70.69 323 VAL A O 1
ATOM 2559 N N . ALA A 1 324 ? -6.028 13.183 -4.432 1.00 58.03 324 ALA A N 1
ATOM 2560 C CA . ALA A 1 324 ? -6.657 14.496 -4.595 1.00 58.03 324 ALA A CA 1
ATOM 2561 C C . ALA A 1 324 ? -5.648 15.584 -5.010 1.00 58.03 324 ALA A C 1
ATOM 2563 O O . ALA A 1 324 ? -5.752 16.746 -4.606 1.00 58.03 324 ALA A O 1
ATOM 2564 N N . GLU A 1 325 ? -4.669 15.207 -5.835 1.00 54.97 325 GLU A N 1
ATOM 2565 C CA . GLU A 1 325 ? -3.777 16.154 -6.491 1.00 54.97 325 GLU A CA 1
ATOM 2566 C C . GLU A 1 325 ? -4.579 16.885 -7.566 1.00 54.97 325 GLU A C 1
ATOM 2568 O O . GLU A 1 325 ? -4.728 16.431 -8.694 1.00 54.97 325 GLU A O 1
ATOM 2573 N N . GLY A 1 326 ? -5.161 18.026 -7.202 1.00 47.66 326 GLY A N 1
ATOM 2574 C CA . GLY A 1 326 ? -5.865 18.913 -8.127 1.00 47.66 326 GLY A CA 1
ATOM 2575 C C . GLY A 1 326 ? -4.925 19.628 -9.104 1.00 47.66 326 GLY A C 1
ATOM 2576 O O . GLY A 1 326 ? -5.018 20.844 -9.221 1.00 47.66 326 GLY A O 1
ATOM 2577 N N . GLY A 1 327 ? -3.983 18.920 -9.736 1.00 50.09 327 GLY A N 1
ATOM 2578 C CA . GLY A 1 327 ? -3.004 19.485 -10.674 1.00 50.09 327 GLY A CA 1
ATOM 2579 C C . GLY A 1 327 ? -1.970 20.430 -10.043 1.00 50.09 327 GLY A C 1
ATOM 2580 O O . GLY A 1 327 ? -1.283 21.156 -10.752 1.00 50.09 327 GLY A O 1
ATOM 2581 N N . TYR A 1 328 ? -1.857 20.456 -8.712 1.00 45.97 328 TYR A N 1
ATOM 2582 C CA . TYR A 1 328 ? -0.910 21.298 -7.979 1.00 45.97 328 TYR A CA 1
ATOM 2583 C C . TYR A 1 328 ? -0.036 20.417 -7.087 1.00 45.97 328 TYR A C 1
ATOM 2585 O O . TYR A 1 328 ? -0.412 20.166 -5.942 1.00 45.97 328 TYR A O 1
ATOM 2593 N N . GLY A 1 329 ? 1.127 19.951 -7.552 1.00 44.69 329 GLY A N 1
ATOM 2594 C CA . GLY A 1 329 ? 2.003 19.260 -6.601 1.00 44.69 329 GLY A CA 1
ATOM 2595 C C . GLY A 1 329 ? 3.346 18.718 -7.052 1.00 44.69 329 GLY A C 1
ATOM 2596 O O . GLY A 1 329 ? 4.232 18.645 -6.204 1.00 44.69 329 GLY A O 1
ATOM 2597 N N . SER A 1 330 ? 3.550 18.374 -8.322 1.00 52.00 330 SER A N 1
ATOM 2598 C CA . SER A 1 330 ? 4.821 17.773 -8.731 1.00 52.00 330 SER A CA 1
ATOM 2599 C C . SER A 1 330 ? 5.451 18.535 -9.894 1.00 52.00 330 SER A C 1
ATOM 2601 O O . SER A 1 330 ? 4.771 18.863 -10.858 1.00 52.00 330 SER A O 1
ATOM 2603 N N . ASP A 1 331 ? 6.760 18.794 -9.812 1.00 51.81 331 ASP A N 1
ATOM 2604 C CA . ASP A 1 331 ? 7.583 19.250 -10.946 1.00 51.81 331 ASP A CA 1
ATOM 2605 C C . ASP A 1 331 ? 7.821 18.101 -11.964 1.00 51.81 331 ASP A C 1
ATOM 2607 O O . ASP A 1 331 ? 8.783 18.128 -12.731 1.00 51.81 331 ASP A O 1
ATOM 2611 N N . SER A 1 332 ? 6.998 17.043 -11.929 1.00 59.97 332 SER A N 1
ATOM 2612 C CA . SER A 1 332 ? 7.071 15.868 -12.805 1.00 59.97 332 SER A CA 1
ATOM 2613 C C . SER A 1 332 ? 5.932 15.919 -13.820 1.00 59.97 332 SER A C 1
ATOM 2615 O O . SER A 1 332 ? 4.811 16.276 -13.470 1.00 59.97 332 SER A O 1
ATOM 2617 N N . LEU A 1 333 ? 6.225 15.564 -15.071 1.00 59.28 333 LEU A N 1
ATOM 2618 C CA . LEU A 1 333 ? 5.215 15.463 -16.124 1.00 59.28 333 LEU A CA 1
ATOM 2619 C C . LEU A 1 333 ? 4.348 14.224 -15.880 1.00 59.28 333 LEU A C 1
ATOM 2621 O O . LEU A 1 333 ? 4.883 13.127 -15.702 1.00 59.28 333 LEU A O 1
ATOM 2625 N N . SER A 1 334 ? 3.027 14.393 -15.894 1.00 68.94 334 SER A N 1
ATOM 2626 C CA . SER A 1 334 ? 2.088 13.268 -15.956 1.00 68.94 334 SER A CA 1
ATOM 2627 C C . SER A 1 334 ? 2.204 12.534 -17.296 1.00 68.94 334 SER A C 1
ATOM 2629 O O . SER A 1 334 ? 2.708 13.080 -18.283 1.00 68.94 334 SER A O 1
ATOM 2631 N N . ALA A 1 335 ? 1.695 11.299 -17.362 1.00 65.69 335 ALA A N 1
ATOM 2632 C CA . ALA A 1 335 ? 1.687 10.531 -18.610 1.00 65.69 335 ALA A CA 1
ATOM 2633 C C . ALA A 1 335 ? 0.963 11.287 -19.743 1.00 65.69 335 ALA A C 1
ATOM 2635 O O . ALA A 1 335 ? 1.433 11.286 -20.877 1.00 65.69 335 ALA A O 1
ATOM 2636 N N . ASN A 1 336 ? -0.130 11.989 -19.420 1.00 66.88 336 ASN A N 1
ATOM 2637 C CA . ASN A 1 336 ? -0.887 12.797 -20.380 1.00 66.88 336 ASN A CA 1
ATOM 2638 C C . ASN A 1 336 ? -0.087 14.002 -20.891 1.00 66.88 336 ASN A C 1
ATOM 2640 O O . ASN A 1 336 ? -0.087 14.269 -22.088 1.00 66.88 336 ASN A O 1
ATOM 2644 N N . GLU A 1 337 ? 0.607 14.717 -20.001 1.00 69.06 337 GLU A N 1
ATOM 2645 C CA . GLU A 1 337 ? 1.421 15.878 -20.384 1.00 69.06 337 GLU A CA 1
ATOM 2646 C C . GLU A 1 337 ? 2.634 15.465 -21.218 1.00 69.06 337 GLU A C 1
ATOM 2648 O O . GLU A 1 337 ? 3.032 16.194 -22.118 1.00 69.06 337 GLU A O 1
ATOM 2653 N N . PHE A 1 338 ? 3.215 14.289 -20.959 1.00 63.69 338 PHE A N 1
ATOM 2654 C CA . PHE A 1 338 ? 4.385 13.821 -21.699 1.00 63.69 338 PHE A CA 1
ATOM 2655 C C . PHE A 1 338 ? 4.083 13.523 -23.179 1.00 63.69 338 PHE A C 1
ATOM 2657 O O . PHE A 1 338 ? 4.931 13.787 -24.029 1.00 63.69 338 PHE A O 1
ATOM 2664 N N . VAL A 1 339 ? 2.874 13.052 -23.513 1.00 61.31 339 VAL A N 1
ATOM 2665 C CA . VAL A 1 339 ? 2.447 12.826 -24.914 1.00 61.31 339 VAL A CA 1
ATOM 2666 C C . VAL A 1 339 ? 2.376 14.124 -25.709 1.00 61.31 339 VAL A C 1
ATOM 2668 O O . VAL A 1 339 ? 2.583 14.112 -26.913 1.00 61.31 339 VAL A O 1
ATOM 2671 N N . GLU A 1 340 ? 2.123 15.265 -25.070 1.00 66.50 340 GLU A N 1
ATOM 2672 C CA . GLU A 1 340 ? 2.119 16.545 -25.788 1.00 66.50 340 GLU A CA 1
ATOM 2673 C C . GLU A 1 340 ? 3.522 16.952 -26.284 1.00 66.50 340 GLU A C 1
ATOM 2675 O O . GLU A 1 340 ? 3.636 17.842 -27.131 1.00 66.50 340 GLU A O 1
ATOM 2680 N N . PHE A 1 341 ? 4.587 16.310 -25.781 1.00 56.53 341 PHE A N 1
ATOM 2681 C CA . PHE A 1 341 ? 5.981 16.612 -26.117 1.00 56.53 341 PHE A CA 1
ATOM 2682 C C . PHE A 1 341 ? 6.647 15.633 -27.098 1.00 56.53 341 PHE A C 1
ATOM 2684 O O . PHE A 1 341 ? 7.690 15.995 -27.654 1.00 56.53 341 PHE A O 1
ATOM 2691 N N . VAL A 1 342 ? 6.097 14.429 -27.295 1.00 45.53 342 VAL A N 1
ATOM 2692 C CA . VAL A 1 342 ? 6.633 13.369 -28.179 1.00 45.53 342 VAL A CA 1
ATOM 2693 C C . VAL A 1 342 ? 5.737 13.219 -29.396 1.00 45.53 342 VAL A C 1
ATOM 2695 O O . VAL A 1 342 ? 6.287 13.223 -30.522 1.00 45.53 342 VAL A O 1
#